Protein AF-A0A928BVU7-F1 (afdb_monomer)

Foldseek 3Di:
DVVVVVVVVVVVVVVVLVVVLVVLVCQQPPVAWDFFADFVPDPGTDTHGPSPVVNLVSVCCVPVVVVVVVVVVLVVVLVVCVVPPVVVSVVSVVVVVVLVVLLVVQLVVLLVVVVVVVVCCVVVVDGFDDGPNHRCPVSPSSSVVSSVVSSVVVVVVVVVVVVVVVVVVVVVVVVVPD

Sequence (178 aa):
MKADMYIKLSKYVLLALLVVTLVILGLFFFVGFDNEIVLPGQEKPLTDPQFLPALMWWMYLLVIVPIVLIVIYQVVGLVKKFVDSPKEATKSLFGFILAIILVVVAYVVASSADSNSLEAIQNGTVAPILINNVVCEDTGSMILTDTLLYVQYVLLIISVLATFVSLLGILKGVNKVK

Nearest PDB structures (foldseek):
  2oar-assembly1_A  TM=3.984E-01  e=4.700E+00  Mycobacterium tuberculosis H37Ra

pLDDT: mean 77.25, std 14.11, range [41.31, 95.75]

Mean predicted aligned error: 11.84 Å

Secondary structure (DSSP, 8-state):
-HHHHHHHHHHHHHHHHHHHHHHHHHHHHHS-EEEEE--TT-SS-EEEETTHHHHHHHHHHHHHHHHHHHHHHHHHHHHHHHHH-HHHHHHHHHHHHHHHHHHHHHHHHHHHHHHHHHHHHHTTSS---EETTEE---HHHHHHHHHHHHHHHHHHHHHHHHHHHHHHHHHHHHTT--

Radius of gyration: 23.07 Å; Cα contacts (8 Å, |Δi|>4): 90; chains: 1; bounding box: 50×48×71 Å

Structure (mmCIF, N/CA/C/O backbone):
data_AF-A0A928BVU7-F1
#
_entry.id   AF-A0A928BVU7-F1
#
loop_
_atom_site.group_PDB
_atom_site.id
_atom_site.type_symbol
_atom_site.label_atom_id
_atom_site.label_alt_id
_atom_site.label_comp_id
_atom_site.label_asym_id
_atom_site.label_entity_id
_atom_site.label_seq_id
_atom_site.pdbx_PDB_ins_code
_atom_site.Cartn_x
_atom_site.Cartn_y
_atom_site.Cartn_z
_atom_site.occupancy
_atom_site.B_iso_or_equiv
_atom_site.auth_seq_id
_atom_site.auth_comp_id
_atom_site.auth_asym_id
_atom_site.auth_atom_id
_atom_site.pdbx_PDB_model_num
ATOM 1 N N . MET A 1 1 ? -19.494 -23.982 10.093 1.00 54.56 1 MET A N 1
ATOM 2 C CA . MET A 1 1 ? -19.924 -24.111 8.684 1.00 54.56 1 MET A CA 1
ATOM 3 C C . MET A 1 1 ? -19.648 -22.871 7.829 1.00 54.56 1 MET A C 1
ATOM 5 O O . MET A 1 1 ? -19.046 -23.037 6.780 1.00 54.56 1 MET A O 1
ATOM 9 N N . LYS A 1 2 ? -20.015 -21.633 8.220 1.00 58.88 2 LYS A N 1
ATOM 10 C CA . LYS A 1 2 ? -19.666 -20.433 7.416 1.00 58.88 2 LYS A CA 1
ATOM 11 C C . LYS A 1 2 ? -18.168 -20.083 7.451 1.00 58.88 2 LYS A C 1
ATOM 13 O O . LYS A 1 2 ? -17.585 -19.839 6.403 1.00 58.88 2 LYS A O 1
ATOM 18 N N . ALA A 1 3 ? -17.533 -20.113 8.626 1.00 64.25 3 ALA A N 1
ATOM 19 C CA . ALA A 1 3 ? -16.117 -19.750 8.792 1.00 64.25 3 ALA A CA 1
ATOM 20 C C . ALA A 1 3 ? -15.161 -20.625 7.953 1.00 64.25 3 ALA A C 1
ATOM 22 O O . ALA A 1 3 ? -14.240 -20.118 7.318 1.00 64.25 3 ALA A O 1
ATOM 23 N N . ASP A 1 4 ? -15.446 -21.924 7.873 1.00 71.38 4 ASP A N 1
ATOM 24 C CA . ASP A 1 4 ? -14.630 -22.917 7.163 1.00 71.38 4 ASP A CA 1
ATOM 25 C C . ASP A 1 4 ? -14.598 -22.652 5.648 1.00 71.38 4 ASP A C 1
ATOM 27 O O . ASP A 1 4 ? -13.596 -22.91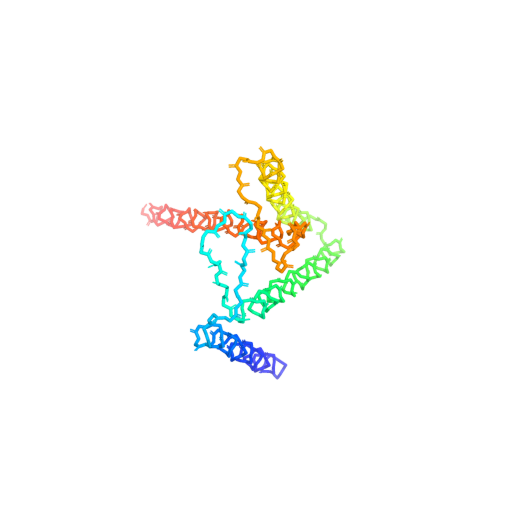0 4.979 1.00 71.38 4 ASP A O 1
ATOM 31 N N . MET A 1 5 ? -15.689 -22.098 5.108 1.00 73.56 5 MET A N 1
ATOM 32 C CA . MET A 1 5 ? -15.807 -21.721 3.701 1.00 73.56 5 MET A CA 1
ATOM 33 C C . MET A 1 5 ? -15.001 -20.456 3.383 1.00 73.56 5 MET A C 1
ATOM 35 O O . MET A 1 5 ? -14.287 -20.434 2.383 1.00 73.56 5 MET A O 1
ATOM 39 N N . TYR A 1 6 ? -15.040 -19.435 4.248 1.00 80.94 6 TYR A N 1
ATOM 40 C CA . TYR A 1 6 ? -14.251 -18.209 4.063 1.00 80.94 6 TYR A CA 1
ATOM 41 C C . TYR A 1 6 ? -12.745 -18.469 4.146 1.00 80.94 6 TYR A C 1
ATOM 43 O O . TYR A 1 6 ? -11.986 -17.943 3.336 1.00 80.94 6 TYR A O 1
ATOM 51 N N . ILE A 1 7 ? -12.312 -19.325 5.077 1.00 83.38 7 ILE A N 1
ATOM 52 C CA . ILE A 1 7 ? -10.897 -19.700 5.217 1.00 83.38 7 ILE A CA 1
ATOM 53 C C . ILE A 1 7 ? -10.407 -20.437 3.966 1.00 83.38 7 ILE A C 1
ATOM 55 O O . ILE A 1 7 ? -9.308 -20.170 3.484 1.00 83.38 7 ILE A O 1
ATOM 59 N N . LYS A 1 8 ? -11.215 -21.346 3.409 1.00 87.44 8 LYS A N 1
ATOM 60 C CA . LYS A 1 8 ? -10.879 -22.038 2.155 1.00 87.44 8 LYS A CA 1
ATOM 61 C C . LYS A 1 8 ? -10.835 -21.066 0.978 1.00 87.44 8 LYS A C 1
ATOM 63 O O . LYS A 1 8 ? -9.857 -21.068 0.241 1.00 87.44 8 LYS A O 1
ATOM 68 N N . LEU A 1 9 ? -11.840 -20.200 0.841 1.00 87.69 9 LEU A N 1
ATOM 69 C CA . LEU A 1 9 ? -11.901 -19.204 -0.230 1.00 87.69 9 LEU A CA 1
ATOM 70 C C . LEU A 1 9 ? -10.688 -18.263 -0.201 1.00 87.69 9 LEU A C 1
ATOM 72 O O . LEU A 1 9 ? -10.035 -18.082 -1.222 1.00 87.69 9 LEU A O 1
ATOM 76 N N . SER A 1 10 ? -10.336 -17.731 0.971 1.00 87.88 10 SER A N 1
ATOM 77 C CA . SER A 1 10 ? -9.166 -16.862 1.138 1.00 87.88 10 SER A CA 1
ATOM 78 C C . SER A 1 10 ? -7.858 -17.569 0.763 1.00 87.88 10 SER A C 1
ATOM 80 O O . SER A 1 10 ? -7.032 -16.972 0.077 1.00 87.88 10 SER A O 1
ATOM 82 N N . LYS A 1 11 ? -7.691 -18.853 1.118 1.00 88.75 11 LYS A N 1
ATOM 83 C CA . LYS A 1 11 ? -6.517 -19.651 0.717 1.00 88.75 11 LYS A CA 1
ATOM 84 C C . LYS A 1 11 ? -6.398 -19.795 -0.800 1.00 88.75 11 LYS A C 1
ATOM 86 O O . LYS A 1 11 ? -5.306 -19.625 -1.331 1.00 88.75 11 LYS A O 1
ATOM 91 N N . TYR A 1 12 ? -7.500 -20.088 -1.491 1.00 90.38 12 TYR A N 1
ATOM 92 C CA . TYR A 1 12 ? -7.486 -20.221 -2.951 1.00 90.38 12 TYR A CA 1
ATOM 93 C C . TYR A 1 12 ? -7.227 -18.886 -3.649 1.00 90.38 12 TYR A C 1
ATOM 95 O O . TYR A 1 12 ? -6.439 -18.844 -4.587 1.00 90.38 12 TYR A O 1
ATOM 103 N N . VAL A 1 13 ? -7.835 -17.798 -3.166 1.00 89.81 13 VAL A N 1
ATOM 104 C CA . VAL A 1 13 ? -7.605 -16.449 -3.705 1.00 89.81 13 VAL A CA 1
ATOM 105 C C . VAL A 1 13 ? -6.144 -16.040 -3.518 1.00 89.81 13 VAL A C 1
ATOM 107 O O . VAL A 1 13 ? -5.506 -15.622 -4.478 1.00 89.81 13 VAL A O 1
ATOM 110 N N . LEU A 1 14 ? -5.580 -16.229 -2.321 1.00 90.69 14 LEU A N 1
ATOM 111 C CA . LEU A 1 14 ? -4.172 -15.929 -2.052 1.00 90.69 14 LEU A CA 1
ATOM 112 C C . LEU A 1 14 ? -3.235 -16.747 -2.950 1.00 90.69 14 LEU A C 1
ATOM 114 O O . LEU A 1 14 ? -2.294 -16.198 -3.517 1.00 90.69 14 LEU A O 1
ATOM 118 N N . LEU A 1 15 ? -3.506 -18.047 -3.103 1.00 91.94 15 LEU A N 1
ATOM 119 C CA . LEU A 1 15 ? -2.712 -18.920 -3.964 1.00 91.94 15 LEU A CA 1
ATOM 120 C C . LEU A 1 15 ? -2.782 -18.474 -5.429 1.00 91.94 15 LEU A C 1
ATOM 122 O O . LEU A 1 15 ? -1.752 -18.417 -6.093 1.00 91.94 15 LEU A O 1
ATOM 126 N N . ALA A 1 16 ? -3.970 -18.118 -5.922 1.00 91.94 16 ALA A N 1
ATOM 127 C CA . ALA A 1 16 ? -4.143 -17.612 -7.279 1.00 91.94 16 ALA A CA 1
ATOM 128 C C . ALA A 1 16 ? -3.368 -16.303 -7.501 1.00 91.94 16 ALA A C 1
ATOM 130 O O . ALA A 1 16 ? -2.627 -16.199 -8.476 1.00 91.94 16 ALA A O 1
ATOM 131 N N . LEU A 1 17 ? -3.464 -15.339 -6.575 1.00 92.00 17 LEU A N 1
ATOM 132 C CA . LEU A 1 17 ? -2.702 -14.085 -6.646 1.00 92.00 17 LEU A CA 1
ATOM 133 C C . LEU A 1 17 ? -1.189 -14.337 -6.661 1.00 92.00 17 LEU A C 1
ATOM 135 O O . LEU A 1 17 ? -0.464 -13.700 -7.427 1.00 92.00 17 LEU A O 1
ATOM 139 N N . LEU A 1 18 ? -0.710 -15.272 -5.839 1.00 93.19 18 LEU A N 1
ATOM 140 C CA . LEU A 1 18 ? 0.705 -15.627 -5.772 1.00 93.19 18 LEU A CA 1
ATOM 141 C C . LEU A 1 18 ? 1.195 -16.262 -7.078 1.00 93.19 18 LEU A C 1
ATOM 143 O O . LEU A 1 18 ? 2.243 -15.871 -7.586 1.00 93.19 18 LEU A O 1
ATOM 147 N N . VAL A 1 19 ? 0.428 -17.190 -7.654 1.00 95.75 19 VAL A N 1
ATOM 148 C CA . VAL A 1 19 ? 0.771 -17.823 -8.936 1.00 95.75 19 VAL A CA 1
ATOM 149 C C . VAL A 1 19 ? 0.825 -16.788 -10.059 1.00 95.75 19 VAL A C 1
ATOM 151 O O . VAL A 1 19 ? 1.805 -16.758 -10.797 1.00 95.75 19 VAL A O 1
ATOM 154 N N . VAL A 1 20 ? -0.169 -15.899 -10.163 1.00 93.44 20 VAL A N 1
ATOM 155 C CA . VAL A 1 20 ? -0.171 -14.836 -11.187 1.00 93.44 20 VAL A CA 1
ATOM 156 C C . VAL A 1 20 ? 1.025 -13.899 -11.010 1.00 93.44 20 VAL A C 1
ATOM 158 O O . VAL A 1 20 ? 1.708 -13.583 -11.982 1.00 93.44 20 VAL A O 1
ATOM 161 N N . THR A 1 21 ? 1.341 -13.522 -9.768 1.00 92.62 21 THR A N 1
ATOM 162 C CA . THR A 1 21 ? 2.506 -12.675 -9.469 1.00 92.62 21 THR A CA 1
ATOM 163 C C . THR A 1 21 ? 3.812 -13.348 -9.887 1.00 92.62 21 THR A C 1
ATOM 165 O O . THR A 1 21 ? 4.651 -12.699 -10.502 1.00 92.62 21 THR A O 1
ATOM 168 N N . LEU A 1 22 ? 3.978 -14.649 -9.618 1.00 93.56 22 LEU A N 1
ATOM 169 C CA . LEU A 1 22 ? 5.161 -15.405 -10.041 1.00 93.56 22 LEU A CA 1
ATOM 170 C C . LEU A 1 22 ? 5.285 -15.509 -11.562 1.00 93.56 22 LEU A C 1
ATOM 172 O O . LEU A 1 22 ? 6.395 -15.421 -12.076 1.00 93.56 22 LEU A O 1
ATOM 176 N N . VAL A 1 23 ? 4.173 -15.667 -12.285 1.00 93.00 23 VAL A N 1
ATOM 177 C CA . VAL A 1 23 ? 4.183 -15.690 -13.757 1.00 93.00 23 VAL A CA 1
ATOM 178 C C . VAL A 1 23 ? 4.656 -14.348 -14.312 1.00 93.00 23 VAL A C 1
ATOM 180 O O . VAL A 1 23 ? 5.542 -14.321 -15.163 1.00 93.00 23 VAL 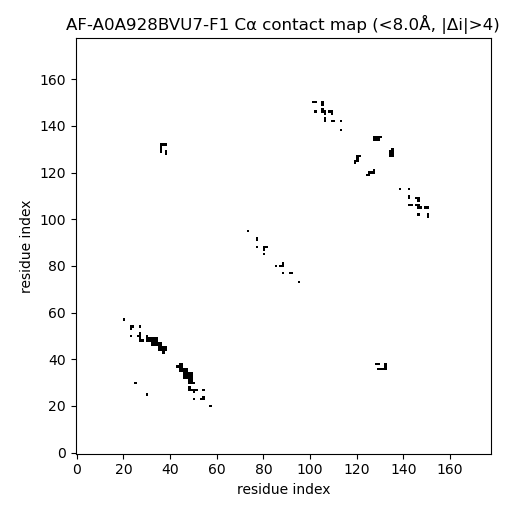A O 1
ATOM 183 N N . ILE A 1 24 ? 4.120 -13.235 -13.804 1.00 91.12 24 ILE A N 1
ATOM 184 C CA . ILE A 1 24 ? 4.496 -11.886 -14.254 1.00 91.12 24 ILE A CA 1
ATOM 185 C C . ILE A 1 24 ? 5.958 -11.582 -13.899 1.00 91.12 24 ILE A C 1
ATOM 187 O O . ILE A 1 24 ? 6.689 -11.058 -14.735 1.00 91.12 24 ILE A O 1
ATOM 191 N N . LEU A 1 25 ? 6.418 -11.979 -12.706 1.00 91.50 25 LEU A N 1
ATOM 192 C CA . LEU A 1 25 ? 7.833 -11.883 -12.331 1.00 91.50 25 LEU A CA 1
ATOM 193 C C . LEU A 1 25 ? 8.726 -12.732 -13.237 1.00 91.50 25 LEU A C 1
ATOM 195 O O . LEU A 1 25 ? 9.798 -12.284 -13.632 1.00 91.50 25 LEU A O 1
ATOM 199 N N . GLY A 1 26 ? 8.295 -13.948 -13.569 1.00 89.19 26 GLY A N 1
ATOM 200 C CA . GLY A 1 26 ? 9.026 -14.826 -14.472 1.00 89.19 26 GLY A CA 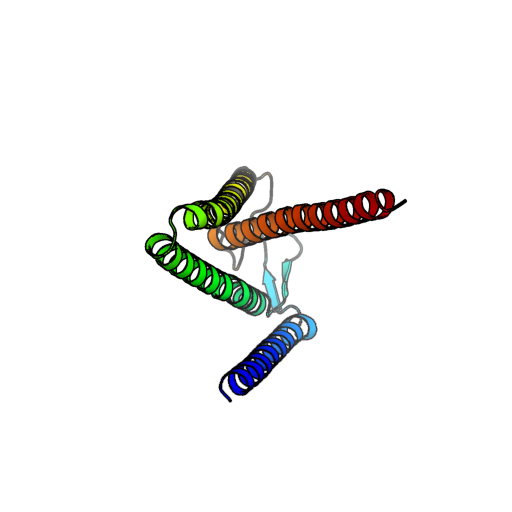1
ATOM 201 C C . GLY A 1 26 ? 9.188 -14.197 -15.854 1.00 89.19 26 GLY A C 1
ATOM 202 O O . GLY A 1 26 ? 10.294 -14.141 -16.379 1.00 89.19 26 GLY A O 1
ATOM 203 N N . LEU A 1 27 ? 8.114 -13.641 -16.411 1.00 88.81 27 LEU A N 1
ATOM 204 C CA . LEU A 1 27 ? 8.172 -12.920 -17.683 1.00 88.81 27 LEU A CA 1
ATOM 205 C C . LEU A 1 27 ? 9.102 -11.698 -17.605 1.00 88.81 27 LEU A C 1
ATOM 207 O O . LEU A 1 27 ? 9.909 -11.480 -18.504 1.00 88.81 27 LEU A O 1
ATOM 211 N N . PHE A 1 28 ? 9.046 -10.947 -16.504 1.00 86.44 28 PHE A N 1
ATOM 212 C CA . PHE A 1 28 ? 9.904 -9.786 -16.272 1.00 86.44 28 PHE A CA 1
ATOM 213 C C . PHE A 1 28 ? 11.397 -10.132 -16.183 1.00 86.44 28 PHE A C 1
ATOM 215 O O . PHE A 1 28 ? 12.209 -9.476 -16.829 1.00 86.44 28 PHE A O 1
ATOM 222 N N . PHE A 1 29 ? 11.770 -11.158 -15.414 1.00 86.00 29 PHE A N 1
ATOM 223 C CA . PHE A 1 29 ? 13.177 -11.498 -15.186 1.00 86.00 29 PHE A CA 1
ATOM 224 C C . PHE A 1 29 ? 13.794 -12.391 -16.272 1.00 86.00 29 PHE A C 1
ATOM 226 O O . PHE A 1 29 ? 15.005 -12.320 -16.473 1.00 86.00 29 PHE A O 1
ATOM 233 N N . PHE A 1 30 ? 13.009 -13.234 -16.958 1.00 85.94 30 PHE A N 1
ATOM 234 C CA . PHE A 1 30 ? 13.549 -14.242 -17.884 1.00 85.94 30 PHE A CA 1
ATOM 235 C C . PHE A 1 30 ? 13.441 -13.890 -19.373 1.00 85.94 30 PHE A C 1
ATOM 237 O O . PHE A 1 30 ? 14.146 -14.514 -20.162 1.00 85.94 30 PHE A O 1
ATOM 244 N N . VAL A 1 31 ? 12.598 -12.934 -19.786 1.00 83.25 31 VAL A N 1
ATOM 245 C CA . VAL A 1 31 ? 12.423 -12.627 -21.224 1.00 83.25 31 VAL A CA 1
ATOM 246 C C . VAL A 1 31 ? 13.427 -11.587 -21.745 1.00 83.25 31 VAL A C 1
ATOM 248 O O . VAL A 1 31 ? 13.779 -11.612 -22.920 1.00 83.25 31 VAL A O 1
ATOM 251 N N . GLY A 1 32 ? 13.985 -10.749 -20.868 1.00 75.12 32 GLY A N 1
ATOM 252 C CA . GLY A 1 32 ? 15.042 -9.799 -21.223 1.00 75.12 32 GLY A CA 1
ATOM 253 C C . GLY A 1 32 ? 14.530 -8.425 -21.668 1.00 75.12 32 GLY A C 1
ATOM 254 O O . GLY A 1 32 ? 13.441 -7.986 -21.287 1.00 75.12 32 GLY A O 1
ATOM 255 N N . PHE A 1 33 ? 15.370 -7.715 -22.420 1.00 76.88 33 PHE A N 1
ATOM 256 C CA . PHE A 1 33 ? 15.171 -6.322 -22.816 1.00 76.88 33 PHE A CA 1
ATOM 257 C C . PHE A 1 33 ? 14.886 -6.259 -24.317 1.00 76.88 33 PHE A C 1
ATOM 259 O O . PHE A 1 33 ? 15.676 -6.778 -25.098 1.00 76.88 33 PHE A O 1
ATOM 266 N N . ASP A 1 34 ? 13.778 -5.631 -24.704 1.00 68.19 34 ASP A N 1
ATOM 267 C CA . ASP A 1 34 ? 13.359 -5.503 -26.115 1.00 68.19 34 ASP A CA 1
ATOM 268 C C . ASP A 1 34 ? 12.989 -4.048 -26.471 1.00 68.19 34 ASP A C 1
ATOM 270 O O . ASP A 1 34 ? 12.645 -3.721 -27.603 1.00 68.19 34 ASP A O 1
ATOM 274 N N . ASN A 1 35 ? 13.070 -3.147 -25.484 1.00 62.00 35 ASN A N 1
ATOM 275 C CA . ASN A 1 35 ? 12.631 -1.764 -25.597 1.00 62.00 35 ASN A CA 1
ATOM 276 C C . ASN A 1 35 ? 13.865 -0.855 -25.660 1.00 62.00 35 ASN A C 1
ATOM 278 O O . ASN A 1 35 ? 14.327 -0.376 -24.624 1.00 62.00 35 ASN A O 1
ATOM 282 N N . GLU A 1 36 ? 14.432 -0.643 -26.848 1.00 61.34 36 GLU A N 1
ATOM 283 C CA . GLU A 1 36 ? 15.475 0.371 -27.026 1.00 61.34 36 GLU A CA 1
ATOM 284 C C . GLU A 1 36 ? 14.858 1.775 -26.991 1.00 61.34 36 GLU A C 1
ATOM 286 O O . GLU A 1 36 ? 14.085 2.171 -27.863 1.00 61.34 36 GLU A O 1
ATOM 291 N N . ILE A 1 37 ? 15.222 2.546 -25.972 1.00 57.16 37 ILE A N 1
ATOM 292 C CA . ILE A 1 37 ? 14.884 3.957 -25.826 1.00 57.16 37 ILE A CA 1
ATOM 293 C C . ILE A 1 37 ? 16.107 4.769 -26.254 1.00 57.16 37 ILE A C 1
ATOM 295 O O . ILE A 1 37 ? 17.117 4.840 -25.546 1.00 57.16 37 ILE A O 1
ATOM 299 N N . VAL A 1 38 ? 16.021 5.396 -27.428 1.00 55.50 38 VAL A N 1
ATOM 300 C CA . VAL A 1 38 ? 17.050 6.317 -27.926 1.00 55.50 38 VAL A CA 1
ATOM 301 C C . VAL A 1 38 ? 16.741 7.724 -27.418 1.00 55.50 38 VAL A C 1
ATOM 303 O O . VAL A 1 38 ? 15.784 8.360 -27.854 1.00 55.50 38 VAL A O 1
ATOM 306 N N . LEU A 1 39 ? 17.556 8.213 -26.483 1.00 55.75 39 LEU A N 1
ATOM 307 C CA . LEU A 1 39 ? 17.490 9.587 -25.985 1.00 55.75 39 LEU A CA 1
ATOM 308 C C . LEU A 1 39 ? 18.362 10.512 -26.858 1.00 55.75 39 LEU A C 1
ATOM 310 O O . LEU A 1 39 ? 19.511 10.165 -27.147 1.00 55.75 39 LEU A O 1
ATOM 314 N N . PRO A 1 40 ? 17.891 11.712 -27.245 1.00 49.00 40 PRO A N 1
ATOM 315 C CA . PRO A 1 40 ? 18.722 12.695 -27.925 1.00 49.00 40 PRO A CA 1
ATOM 316 C C . PRO A 1 40 ? 19.857 13.142 -26.992 1.00 49.00 40 PRO A C 1
ATOM 318 O O . PRO A 1 40 ? 19.614 13.645 -25.898 1.00 49.00 40 PRO A O 1
ATOM 321 N N . GLY A 1 41 ? 21.106 12.941 -27.424 1.00 56.31 41 GLY A N 1
ATOM 322 C CA . GLY A 1 41 ? 22.306 13.271 -26.643 1.00 56.31 41 GLY A CA 1
ATOM 323 C C . GLY A 1 41 ? 22.862 12.133 -25.777 1.00 56.31 41 GLY A C 1
ATOM 324 O O . GLY A 1 41 ? 23.751 12.381 -24.964 1.00 56.31 41 GLY A O 1
ATOM 325 N N . GLN A 1 42 ? 22.377 10.897 -25.930 1.00 54.25 42 GLN A N 1
ATOM 326 C CA . GLN A 1 42 ? 22.983 9.706 -25.324 1.00 54.25 42 GLN A CA 1
ATOM 327 C C . GLN A 1 42 ? 23.529 8.780 -26.416 1.00 54.25 42 GLN A C 1
ATOM 329 O O . GLN A 1 42 ? 22.801 8.374 -27.316 1.00 54.25 42 GLN A O 1
ATOM 334 N N . GLU A 1 43 ? 24.814 8.428 -26.332 1.00 54.94 43 GLU A N 1
ATOM 335 C CA . GLU A 1 43 ? 25.464 7.506 -27.282 1.00 54.94 43 GLU A CA 1
ATOM 336 C C . GLU A 1 43 ? 24.997 6.050 -27.112 1.00 54.94 43 GLU A C 1
ATOM 338 O O . GLU A 1 43 ? 25.196 5.226 -28.003 1.00 54.94 43 GLU A O 1
ATOM 343 N N . LYS A 1 44 ? 24.367 5.725 -25.974 1.00 55.69 44 LYS A N 1
ATOM 344 C CA . LYS A 1 44 ? 23.875 4.384 -25.653 1.00 55.69 44 LYS A CA 1
ATOM 345 C C . LYS A 1 44 ? 22.357 4.407 -25.415 1.00 55.69 44 LYS A C 1
ATOM 347 O O . LYS A 1 44 ? 21.918 5.171 -24.554 1.00 55.69 44 LYS A O 1
ATOM 352 N N . PRO A 1 45 ? 21.566 3.574 -26.117 1.00 59.84 45 PRO A N 1
ATOM 353 C CA . PRO A 1 45 ? 20.137 3.450 -25.849 1.00 59.84 45 PRO A CA 1
ATOM 354 C C . PRO A 1 45 ? 19.907 2.877 -24.445 1.00 59.84 45 PRO A C 1
ATOM 356 O O . PRO A 1 45 ? 20.595 1.939 -24.025 1.00 59.84 45 PRO A O 1
ATOM 359 N N . LEU A 1 46 ? 18.944 3.442 -23.713 1.00 62.03 46 LEU A N 1
ATOM 360 C CA . LEU A 1 46 ? 18.445 2.828 -22.484 1.00 62.03 46 LEU A CA 1
AT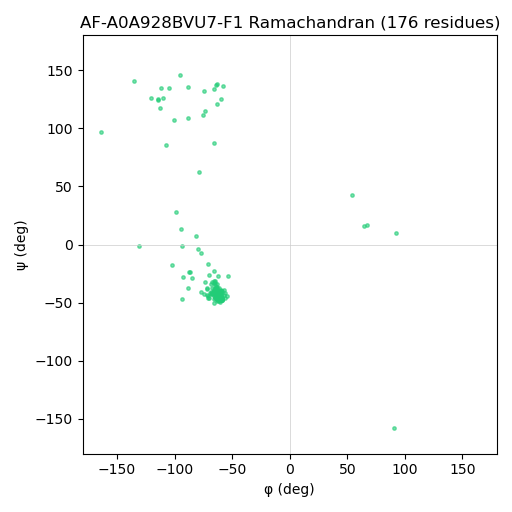OM 361 C C . LEU A 1 46 ? 17.567 1.647 -22.883 1.00 62.03 46 LEU A C 1
ATOM 363 O O . LEU A 1 46 ? 16.738 1.772 -23.777 1.00 62.03 46 LEU A O 1
ATOM 367 N N . THR A 1 47 ? 17.776 0.490 -22.266 1.00 65.81 47 THR A N 1
ATOM 368 C CA . THR A 1 47 ? 16.990 -0.709 -22.560 1.00 65.81 47 THR A CA 1
ATOM 369 C C . THR A 1 47 ? 16.145 -1.050 -21.348 1.00 65.81 47 THR A C 1
ATOM 371 O O . THR A 1 47 ? 16.691 -1.362 -20.289 1.00 65.81 47 THR A O 1
ATOM 374 N N . ASP A 1 48 ? 14.824 -1.011 -21.509 1.00 69.19 48 ASP A N 1
ATOM 375 C CA . ASP A 1 48 ? 13.894 -1.396 -20.447 1.00 69.19 48 ASP A CA 1
ATOM 376 C C . ASP A 1 48 ? 13.462 -2.862 -20.601 1.00 69.19 48 ASP A C 1
ATOM 378 O O . ASP A 1 48 ? 13.329 -3.356 -21.730 1.00 69.19 48 ASP A O 1
ATOM 382 N N . PRO A 1 49 ? 13.234 -3.591 -19.489 1.00 76.94 49 PRO A N 1
ATOM 383 C CA . PRO A 1 49 ? 12.708 -4.948 -19.553 1.00 76.94 49 PRO A CA 1
ATOM 384 C C . PRO A 1 49 ? 11.363 -4.972 -20.281 1.00 76.94 49 PRO A C 1
ATOM 386 O O . PRO A 1 49 ? 10.480 -4.158 -19.997 1.00 76.94 49 PRO A O 1
ATOM 389 N N . GLN A 1 50 ? 11.168 -5.942 -21.175 1.00 80.31 50 GLN A N 1
ATOM 390 C CA . GLN A 1 50 ? 9.983 -6.004 -22.041 1.00 80.31 50 GLN A CA 1
ATOM 391 C C . GLN A 1 50 ? 8.663 -6.021 -21.248 1.00 80.31 50 GLN A C 1
ATOM 393 O O . GLN A 1 50 ? 7.693 -5.357 -21.611 1.00 80.31 50 GLN A O 1
ATOM 398 N N . PHE A 1 51 ? 8.632 -6.739 -20.121 1.00 81.69 51 PHE A N 1
ATOM 399 C CA . PHE A 1 51 ? 7.447 -6.872 -19.265 1.00 81.69 51 PHE A CA 1
ATOM 400 C C . PHE A 1 51 ? 7.396 -5.868 -18.102 1.00 81.69 51 PHE A C 1
ATOM 402 O O . PHE A 1 51 ? 6.562 -6.025 -17.207 1.00 81.69 51 PHE A O 1
ATOM 409 N N . LEU A 1 52 ? 8.235 -4.822 -18.099 1.00 82.00 52 LEU A N 1
ATOM 410 C CA . LEU A 1 52 ? 8.182 -3.756 -17.089 1.00 82.00 52 LEU A CA 1
ATOM 411 C C . LEU A 1 52 ? 6.784 -3.108 -16.987 1.00 82.00 52 LEU A C 1
ATOM 413 O O . LEU A 1 52 ? 6.283 -2.993 -15.865 1.00 82.00 52 LEU A O 1
ATOM 417 N N . PRO A 1 53 ? 6.084 -2.774 -18.095 1.00 80.81 53 PRO A N 1
ATOM 418 C CA . PRO A 1 53 ? 4.741 -2.201 -18.003 1.00 80.81 53 PRO A CA 1
ATOM 419 C C . PRO A 1 53 ? 3.742 -3.161 -17.350 1.00 80.81 53 PRO A C 1
ATOM 421 O O . PRO A 1 53 ? 2.974 -2.761 -16.479 1.00 80.81 53 PRO A O 1
ATOM 424 N N . ALA A 1 54 ? 3.772 -4.445 -17.723 1.00 84.56 54 ALA A N 1
ATOM 425 C CA . ALA A 1 54 ? 2.874 -5.455 -17.165 1.00 84.56 54 ALA A CA 1
ATOM 426 C C . ALA A 1 54 ? 3.082 -5.637 -15.652 1.00 84.56 54 ALA A C 1
ATOM 428 O O . ALA A 1 54 ? 2.108 -5.741 -14.903 1.00 84.56 54 ALA A O 1
ATOM 429 N N . LEU A 1 55 ? 4.341 -5.625 -15.199 1.00 87.06 55 LEU A N 1
ATOM 430 C CA . LEU A 1 55 ? 4.679 -5.678 -13.780 1.00 87.06 55 LEU A CA 1
ATOM 431 C C . LEU A 1 55 ? 4.166 -4.442 -13.029 1.00 87.06 55 LEU A C 1
ATOM 433 O O . LEU A 1 55 ? 3.530 -4.591 -11.985 1.00 87.06 55 LEU A O 1
ATOM 437 N N . MET A 1 56 ? 4.374 -3.243 -13.577 1.00 83.50 56 MET A N 1
ATOM 438 C CA . MET A 1 56 ? 3.906 -1.994 -12.966 1.00 83.50 56 MET A CA 1
ATOM 439 C C . MET A 1 56 ? 2.382 -1.959 -12.815 1.00 83.50 56 MET A C 1
ATOM 441 O O . MET A 1 56 ? 1.873 -1.689 -11.726 1.00 83.50 56 MET A O 1
ATOM 445 N N . TRP A 1 57 ? 1.635 -2.323 -13.861 1.00 85.31 57 TRP A N 1
ATOM 446 C CA . TRP A 1 57 ? 0.171 -2.404 -13.795 1.00 85.31 57 TRP A CA 1
ATOM 447 C C . TRP A 1 57 ? -0.318 -3.429 -12.767 1.00 85.31 57 TRP A C 1
ATOM 449 O O . TRP A 1 57 ? -1.281 -3.168 -12.039 1.00 85.31 57 TRP A O 1
ATOM 459 N N . TRP A 1 58 ? 0.351 -4.582 -12.666 1.00 90.62 58 T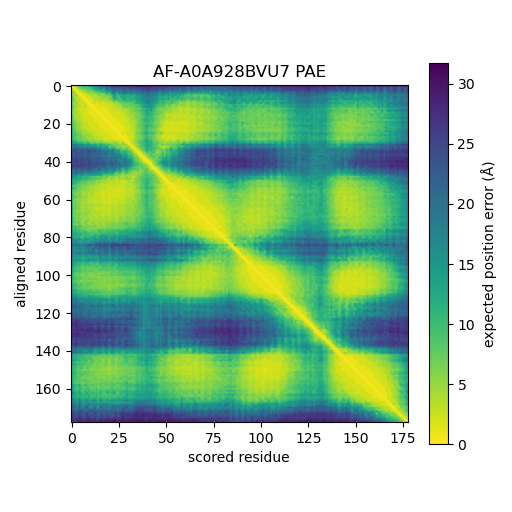RP A N 1
ATOM 460 C CA . TRP A 1 58 ? 0.017 -5.598 -11.668 1.00 90.62 58 TRP A CA 1
ATOM 461 C C . TRP A 1 58 ? 0.253 -5.099 -10.239 1.00 90.62 58 TRP A C 1
ATOM 463 O O . TRP A 1 58 ? -0.604 -5.279 -9.372 1.00 90.62 58 TRP A O 1
ATOM 473 N N . MET A 1 59 ? 1.370 -4.409 -9.998 1.00 86.88 59 MET A N 1
ATOM 474 C CA . MET A 1 59 ? 1.660 -3.790 -8.703 1.00 86.88 59 MET A CA 1
ATOM 475 C C . MET A 1 59 ? 0.620 -2.729 -8.330 1.00 86.88 59 MET A C 1
ATOM 477 O O . MET A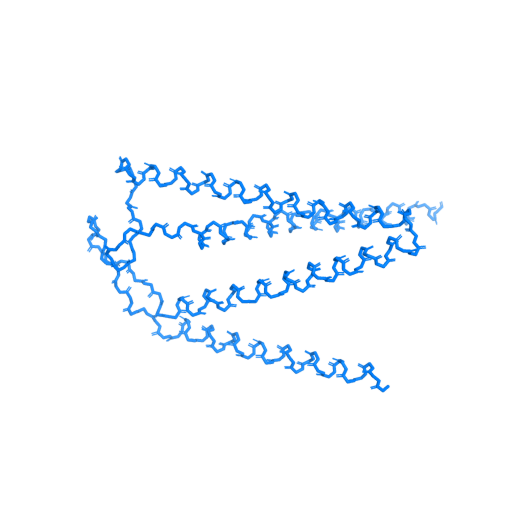 1 59 ? 0.122 -2.739 -7.203 1.00 86.88 59 MET A O 1
ATOM 481 N N . TYR A 1 60 ? 0.225 -1.866 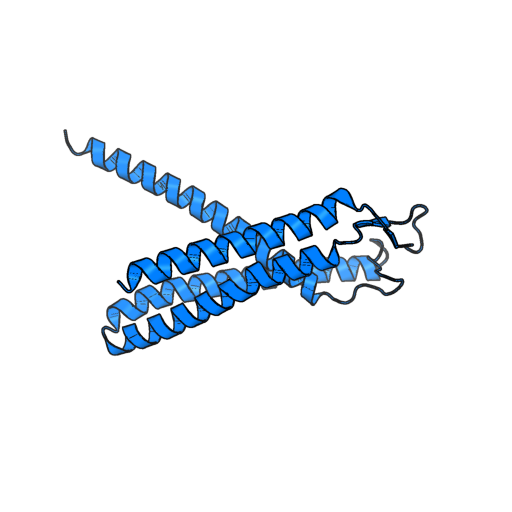-9.270 1.00 84.75 60 TYR A N 1
ATOM 482 C CA . TYR A 1 60 ? -0.824 -0.874 -9.025 1.00 84.75 60 TYR A CA 1
ATOM 483 C C . TYR A 1 60 ? -2.159 -1.519 -8.663 1.00 84.75 60 TYR A C 1
ATOM 485 O O . TYR A 1 60 ? -2.803 -1.093 -7.704 1.00 84.75 60 TYR A O 1
ATOM 493 N N . LEU A 1 61 ? -2.554 -2.591 -9.353 1.00 89.88 61 LEU A N 1
ATOM 494 C CA . LEU A 1 61 ? -3.770 -3.334 -9.020 1.00 89.88 61 LEU A CA 1
ATOM 495 C C . LEU A 1 61 ? -3.707 -3.905 -7.598 1.00 89.88 61 LEU A C 1
ATOM 497 O O . LEU A 1 61 ? -4.659 -3.752 -6.827 1.00 89.88 61 LEU A O 1
ATOM 501 N N . LEU A 1 62 ? -2.579 -4.524 -7.234 1.00 90.00 62 LEU A N 1
ATOM 502 C CA . LEU A 1 62 ? -2.376 -5.129 -5.917 1.00 90.00 62 LEU A CA 1
ATOM 503 C C . LEU A 1 62 ? -2.360 -4.113 -4.770 1.00 90.00 62 LEU A C 1
ATOM 505 O O . LEU A 1 62 ? -2.642 -4.498 -3.640 1.00 90.00 62 LEU A O 1
ATOM 509 N N . VAL A 1 63 ? -2.063 -2.840 -5.032 1.00 87.06 63 VAL A N 1
ATOM 510 C CA . VAL A 1 63 ? -2.066 -1.779 -4.013 1.00 87.06 63 VAL A CA 1
ATOM 511 C C . VAL A 1 63 ? -3.405 -1.039 -3.962 1.00 87.06 63 VAL A C 1
ATOM 513 O O . VAL A 1 63 ? -3.974 -0.857 -2.884 1.00 87.06 63 VAL A O 1
ATOM 516 N N . ILE A 1 64 ? -3.954 -0.646 -5.112 1.00 87.81 64 ILE A N 1
ATOM 517 C CA . ILE A 1 64 ? -5.163 0.185 -5.188 1.00 87.81 64 ILE A CA 1
ATOM 518 C C . ILE A 1 64 ? -6.396 -0.585 -4.704 1.00 87.81 64 ILE A C 1
ATOM 520 O O . ILE A 1 64 ? -7.197 -0.044 -3.938 1.00 87.81 64 ILE A O 1
ATOM 524 N N . VAL A 1 65 ? -6.549 -1.856 -5.096 1.00 91.56 65 VAL A N 1
ATOM 525 C CA . VAL A 1 65 ? -7.729 -2.655 -4.725 1.00 91.56 65 VAL A CA 1
ATOM 526 C C . VAL A 1 65 ? -7.853 -2.811 -3.199 1.00 91.56 65 VAL A C 1
ATOM 528 O O . VAL A 1 65 ? -8.925 -2.513 -2.662 1.00 91.56 65 VAL A O 1
ATOM 531 N N . PRO A 1 66 ? -6.797 -3.198 -2.452 1.00 89.56 66 PRO A N 1
ATOM 532 C CA . PRO A 1 66 ? -6.852 -3.223 -0.992 1.00 89.56 66 PRO A CA 1
ATOM 533 C C . PRO A 1 66 ? -7.114 -1.862 -0.356 1.00 89.56 66 PRO A C 1
ATOM 535 O O . PRO A 1 66 ? -7.894 -1.798 0.591 1.00 89.56 66 PRO A O 1
ATOM 538 N N . ILE A 1 67 ? -6.516 -0.777 -0.863 1.00 88.12 67 ILE A N 1
ATOM 539 C CA . ILE A 1 67 ? -6.755 0.572 -0.327 1.00 88.12 67 ILE A CA 1
ATOM 540 C C . ILE A 1 67 ? -8.243 0.918 -0.418 1.00 88.12 67 ILE A C 1
ATOM 542 O O . ILE A 1 67 ? -8.833 1.337 0.578 1.00 88.12 67 ILE A O 1
ATOM 546 N N . VAL A 1 68 ? -8.879 0.674 -1.566 1.00 91.50 68 VAL A N 1
ATOM 547 C CA . VAL A 1 68 ? -10.320 0.910 -1.751 1.00 91.50 68 VAL A CA 1
ATOM 548 C C . VAL A 1 68 ? -11.144 0.078 -0.765 1.00 91.50 68 VAL A C 1
ATOM 550 O O . VAL A 1 68 ? -12.035 0.611 -0.102 1.00 91.50 68 VAL A O 1
ATOM 553 N N . LEU A 1 69 ? -10.825 -1.210 -0.603 1.00 92.50 69 LEU A N 1
ATOM 554 C CA . LEU A 1 69 ? -11.509 -2.083 0.358 1.00 92.50 69 LEU A CA 1
ATOM 555 C C . LEU A 1 69 ? -11.344 -1.601 1.806 1.00 92.50 69 LEU A C 1
ATOM 557 O O . LEU A 1 69 ? -12.313 -1.619 2.567 1.00 92.50 69 LEU A O 1
ATOM 561 N N . ILE A 1 70 ? -10.148 -1.143 2.185 1.00 89.50 70 ILE A N 1
ATOM 562 C CA . ILE A 1 70 ? -9.869 -0.583 3.512 1.00 89.50 70 ILE A CA 1
ATOM 563 C C . ILE A 1 70 ? -10.684 0.690 3.723 1.00 89.50 70 ILE A C 1
ATOM 565 O O . ILE A 1 70 ? -11.323 0.825 4.762 1.00 89.50 70 ILE A O 1
ATOM 569 N N . VAL A 1 71 ? -10.715 1.603 2.751 1.00 89.38 71 VAL A N 1
ATOM 570 C CA . VAL A 1 71 ? -11.506 2.838 2.847 1.00 89.38 71 VAL A CA 1
ATOM 571 C C . VAL A 1 71 ? -12.989 2.511 3.026 1.00 89.38 71 VAL A C 1
ATOM 573 O O . VAL A 1 71 ? -13.614 3.039 3.945 1.00 89.38 71 VAL A O 1
ATOM 576 N N . ILE A 1 72 ? -13.544 1.584 2.238 1.00 90.88 72 ILE A N 1
ATOM 577 C CA . ILE A 1 72 ? -14.939 1.133 2.382 1.00 90.88 72 ILE A CA 1
ATOM 578 C C . ILE A 1 72 ? -15.176 0.548 3.778 1.00 90.88 72 ILE A C 1
ATOM 580 O O . ILE A 1 72 ? -16.142 0.913 4.451 1.00 90.88 72 ILE A O 1
ATOM 584 N N . TYR A 1 73 ? -14.287 -0.335 4.238 1.00 88.56 73 TYR A N 1
ATOM 585 C CA . TYR A 1 73 ? -14.390 -0.951 5.558 1.00 88.56 73 TYR A CA 1
ATOM 586 C C . TYR A 1 73 ? -14.372 0.095 6.677 1.00 88.56 73 TYR A C 1
ATOM 588 O O . TYR A 1 73 ? -15.189 0.028 7.597 1.00 88.56 73 TYR A O 1
ATOM 596 N N . GLN A 1 74 ? -13.487 1.088 6.578 1.00 85.94 74 GLN A N 1
ATOM 597 C CA . GLN A 1 74 ? -13.385 2.156 7.563 1.00 85.94 74 GLN A CA 1
ATOM 598 C C . GLN A 1 74 ? -14.618 3.054 7.552 1.00 85.94 74 GLN A C 1
ATOM 600 O O . GLN A 1 74 ? -15.151 3.338 8.619 1.00 85.94 74 GLN A O 1
ATOM 605 N N . VAL A 1 75 ? -15.143 3.434 6.385 1.00 86.75 75 VAL A N 1
ATOM 606 C CA . VAL A 1 75 ? -16.377 4.232 6.290 1.00 86.75 75 VAL A CA 1
ATOM 607 C C . VAL A 1 75 ? -17.565 3.479 6.895 1.00 86.75 75 VAL A C 1
ATOM 609 O O . VAL A 1 75 ? -18.275 4.029 7.736 1.00 86.75 75 VAL A O 1
ATOM 612 N N . VAL A 1 76 ? -17.750 2.201 6.554 1.00 87.69 76 VAL A N 1
ATOM 613 C CA . VAL A 1 76 ? -18.817 1.365 7.137 1.00 87.69 76 VAL A CA 1
ATOM 614 C C . VAL A 1 76 ? -18.631 1.205 8.650 1.00 87.69 76 VAL A C 1
ATOM 616 O O . VAL A 1 76 ? -19.601 1.269 9.409 1.00 87.69 76 VAL A O 1
ATOM 619 N N . GLY A 1 77 ? -17.390 1.017 9.104 1.00 83.06 77 GLY A N 1
ATOM 620 C CA . GLY A 1 77 ? -17.043 0.924 10.520 1.00 83.06 77 GLY A CA 1
ATOM 621 C C . GLY A 1 77 ? -17.314 2.218 11.287 1.00 83.06 77 GLY A C 1
ATOM 622 O O . GLY A 1 77 ? -17.787 2.165 12.422 1.00 83.06 77 GLY A O 1
ATOM 623 N N . LEU A 1 78 ? -17.075 3.375 10.666 1.00 82.31 78 LEU A N 1
ATOM 624 C CA . LEU A 1 78 ? -17.396 4.682 11.232 1.00 82.31 78 LEU A CA 1
ATOM 625 C C . LEU A 1 78 ? -18.909 4.858 11.362 1.00 82.31 78 LEU A C 1
ATOM 627 O O . LEU A 1 78 ? -19.368 5.157 12.461 1.00 82.31 78 LEU A O 1
ATOM 631 N N . VAL A 1 79 ? -19.687 4.600 10.302 1.00 81.00 79 VAL A N 1
ATOM 632 C CA . VAL A 1 79 ? -21.160 4.729 10.327 1.00 81.00 79 VAL A CA 1
ATOM 633 C C . VAL A 1 79 ? -21.775 3.883 11.444 1.00 81.00 79 VAL A C 1
ATOM 635 O O . VAL A 1 79 ? -22.584 4.391 12.214 1.00 81.00 79 VAL A O 1
ATOM 638 N N . LYS A 1 80 ? -21.347 2.624 11.597 1.00 78.88 80 LYS A N 1
ATOM 639 C CA . LYS A 1 80 ? -21.821 1.759 12.692 1.00 78.88 80 LYS A CA 1
ATOM 640 C C . LYS A 1 80 ? -21.488 2.333 14.071 1.00 78.88 80 LYS A C 1
ATOM 642 O O . LYS A 1 80 ? -22.364 2.457 14.918 1.00 78.88 80 LYS A O 1
ATOM 647 N N . LYS A 1 81 ? -20.243 2.769 14.286 1.00 71.56 81 LYS A N 1
ATOM 648 C CA . LYS A 1 81 ? -19.817 3.343 15.574 1.00 71.56 81 LYS A CA 1
ATOM 649 C C . LYS A 1 81 ? -20.507 4.670 15.902 1.00 71.56 81 LYS A C 1
ATOM 651 O O . LYS A 1 81 ? -20.724 4.948 17.078 1.00 71.56 81 LYS A O 1
ATOM 656 N N . PHE A 1 82 ? -20.857 5.477 14.899 1.00 68.00 82 PHE A N 1
ATOM 657 C CA . PHE A 1 82 ? -21.637 6.705 15.093 1.00 68.00 82 PHE A CA 1
ATOM 658 C C . PHE A 1 82 ? -23.052 6.422 15.606 1.00 68.00 82 PHE A C 1
ATOM 660 O O . PHE A 1 82 ? -23.559 7.200 16.411 1.00 68.00 82 PHE A O 1
ATOM 667 N N . VAL A 1 83 ? -23.662 5.315 15.172 1.00 71.50 83 VAL A N 1
ATOM 668 C CA . VAL A 1 83 ? -24.992 4.887 15.628 1.00 71.50 83 VAL A CA 1
ATOM 669 C C . VAL A 1 83 ? -24.929 4.260 17.024 1.00 71.50 83 VAL A C 1
ATOM 671 O O . VAL A 1 83 ? -25.774 4.563 17.860 1.00 71.50 83 VAL A O 1
ATOM 674 N N . ASP A 1 84 ? -23.912 3.440 17.299 1.00 75.56 84 ASP A N 1
ATOM 675 C CA . ASP A 1 84 ? -23.873 2.632 18.524 1.00 75.56 84 ASP A CA 1
ATOM 676 C C . ASP A 1 84 ? -23.228 3.347 19.726 1.00 75.56 84 ASP A C 1
ATOM 678 O O . ASP A 1 84 ? -23.658 3.160 20.865 1.00 75.56 84 ASP A O 1
ATOM 682 N N . SER A 1 85 ? -22.168 4.144 19.530 1.00 68.38 85 SER A N 1
ATOM 683 C CA . SER A 1 85 ? -21.427 4.792 20.629 1.00 68.38 85 SER A CA 1
ATOM 684 C C . SER A 1 85 ? -20.528 5.941 20.140 1.00 68.38 85 SER A C 1
ATOM 686 O O . SER A 1 85 ? -19.361 5.723 19.786 1.00 68.38 85 SER A O 1
ATOM 688 N N . PRO A 1 86 ? -20.987 7.206 20.214 1.00 63.19 86 PRO A N 1
ATOM 689 C CA . PRO A 1 86 ? -20.259 8.347 19.652 1.00 63.19 86 PRO A CA 1
ATOM 690 C C . PRO A 1 86 ? -18.882 8.576 20.300 1.00 63.19 86 PRO A C 1
ATOM 692 O O . PRO A 1 86 ? -17.965 9.067 19.646 1.00 63.19 86 PRO A O 1
ATOM 695 N N . LYS A 1 87 ? -18.690 8.171 21.566 1.00 67.06 87 LYS A N 1
ATOM 696 C CA . LYS A 1 87 ? -17.397 8.281 22.270 1.00 67.06 87 LYS A CA 1
ATOM 697 C C . LYS A 1 87 ? -16.315 7.330 21.752 1.00 67.06 87 LYS A C 1
ATOM 699 O O . LYS A 1 87 ? -15.136 7.634 21.905 1.00 67.06 87 LYS A O 1
ATOM 704 N N . GLU A 1 88 ? -16.680 6.191 21.169 1.00 65.88 88 GLU A N 1
ATOM 705 C CA . GLU A 1 88 ? -15.708 5.258 20.578 1.00 65.88 88 GLU A CA 1
ATOM 706 C C . GLU A 1 88 ? -15.483 5.525 19.088 1.00 65.88 88 GLU A C 1
ATOM 708 O O . GLU A 1 88 ? -14.383 5.300 18.571 1.00 65.88 88 GLU A O 1
ATOM 713 N N . ALA A 1 89 ? -16.492 6.076 18.407 1.00 66.75 89 ALA A N 1
ATOM 714 C CA . ALA A 1 89 ? -16.377 6.535 17.027 1.00 66.75 89 ALA A CA 1
ATOM 715 C C . ALA A 1 89 ? -15.251 7.570 16.859 1.00 66.75 89 ALA A C 1
ATOM 717 O O . ALA A 1 89 ? -14.460 7.466 15.923 1.00 66.75 89 ALA A O 1
ATOM 718 N N . THR A 1 90 ? -15.109 8.507 17.803 1.00 71.31 90 THR A N 1
ATOM 719 C CA . THR A 1 90 ? -14.084 9.567 17.755 1.00 71.31 90 THR A CA 1
ATOM 720 C C . THR A 1 90 ? -12.654 9.028 17.791 1.00 71.31 90 THR A C 1
ATOM 722 O O . THR A 1 90 ? -11.805 9.503 17.038 1.00 71.31 90 THR A O 1
ATOM 725 N N . LYS A 1 91 ? -12.374 7.991 18.592 1.00 70.12 91 LYS A N 1
ATOM 726 C CA . LYS A 1 91 ? -11.049 7.344 18.615 1.00 70.12 91 LYS A CA 1
ATOM 727 C C . LYS A 1 91 ? -10.735 6.638 17.296 1.00 70.12 91 LYS A C 1
ATOM 729 O O . LYS A 1 91 ? -9.612 6.715 16.807 1.00 70.12 91 LYS A O 1
ATOM 734 N N . SER A 1 92 ? -11.732 5.975 16.709 1.00 73.19 92 SER A N 1
ATOM 735 C CA . SER A 1 92 ? -11.599 5.314 15.404 1.00 73.19 92 SER A CA 1
ATOM 736 C C . SER A 1 92 ? -11.369 6.324 14.276 1.00 73.19 92 SER A C 1
ATOM 738 O O . SER A 1 92 ? -10.570 6.074 13.376 1.00 73.19 92 SER A O 1
ATOM 740 N N . LEU A 1 93 ? -12.045 7.473 14.345 1.00 79.81 93 LEU A N 1
ATOM 741 C CA . LEU A 1 93 ? -11.919 8.559 13.378 1.00 79.81 93 LEU A CA 1
ATOM 742 C C . LEU A 1 93 ? -10.532 9.211 13.439 1.00 79.81 93 LEU A C 1
ATOM 744 O O . LEU A 1 93 ? -9.961 9.521 12.399 1.00 79.81 93 LEU A O 1
ATOM 748 N N . PHE A 1 94 ? -9.960 9.350 14.640 1.00 82.62 94 PHE A N 1
ATOM 749 C CA . PHE A 1 94 ? -8.623 9.919 14.818 1.00 82.62 94 PHE A CA 1
ATOM 750 C C . PHE A 1 94 ? -7.521 9.081 14.146 1.00 82.62 94 PHE A C 1
ATOM 752 O O . PHE A 1 94 ? -6.621 9.622 13.511 1.00 82.62 94 PHE A O 1
ATOM 759 N N . GLY A 1 95 ? -7.604 7.750 14.225 1.00 81.00 95 GLY A N 1
ATOM 760 C CA . GLY A 1 95 ? -6.659 6.879 13.516 1.00 81.00 95 GLY A CA 1
ATOM 761 C C . GLY A 1 95 ? -6.780 6.993 11.992 1.00 81.00 95 GLY A C 1
ATOM 762 O O . GLY A 1 95 ? -5.774 7.007 11.287 1.00 81.00 95 GLY A O 1
ATOM 763 N N . PHE A 1 96 ? -8.008 7.122 11.482 1.00 83.94 96 PHE A N 1
ATOM 764 C CA . PHE A 1 96 ? -8.261 7.241 10.046 1.00 83.94 96 PHE A CA 1
ATOM 765 C C . PHE A 1 96 ? -7.830 8.601 9.481 1.00 83.94 96 PHE A C 1
ATOM 767 O O . PHE A 1 96 ? -7.171 8.646 8.445 1.00 83.94 96 PHE A O 1
ATOM 774 N N . ILE A 1 97 ? -8.126 9.705 10.179 1.00 86.81 97 ILE A N 1
ATOM 775 C CA . ILE A 1 97 ? -7.708 11.044 9.739 1.00 86.81 97 ILE A CA 1
ATOM 776 C C . ILE A 1 97 ? -6.182 11.176 9.736 1.00 86.81 97 ILE A C 1
ATOM 778 O O . ILE A 1 97 ? -5.626 11.760 8.813 1.00 86.81 97 ILE A O 1
ATOM 782 N N . LEU A 1 98 ? -5.494 10.572 10.712 1.00 88.00 98 LEU A N 1
ATOM 783 C CA . LEU A 1 98 ? -4.034 10.568 10.759 1.00 88.00 98 LEU A CA 1
ATOM 784 C C . LEU A 1 98 ? -3.428 9.824 9.559 1.00 88.00 98 LEU A C 1
ATOM 786 O O . LEU A 1 98 ? -2.455 10.297 8.977 1.00 88.00 98 LEU A O 1
ATOM 790 N N . ALA A 1 99 ? -4.030 8.701 9.152 1.00 87.56 99 ALA A N 1
ATOM 791 C CA . ALA A 1 99 ? -3.615 7.975 7.954 1.00 87.56 99 ALA A CA 1
ATOM 792 C C . ALA A 1 99 ? -3.816 8.808 6.674 1.00 87.56 99 ALA A C 1
ATOM 794 O O . ALA A 1 99 ? -2.932 8.835 5.824 1.00 87.56 99 ALA A O 1
ATOM 795 N N . ILE A 1 100 ? -4.934 9.534 6.555 1.00 89.19 100 ILE A N 1
ATOM 796 C CA . ILE A 1 100 ? -5.184 10.434 5.416 1.00 89.19 100 ILE A CA 1
ATOM 797 C C . ILE A 1 100 ? -4.152 11.562 5.376 1.00 89.19 100 ILE A C 1
ATOM 799 O O . ILE A 1 100 ? -3.575 11.819 4.323 1.00 89.19 100 ILE A O 1
ATOM 803 N N . ILE A 1 101 ? -3.891 12.215 6.512 1.00 92.69 101 ILE A N 1
ATOM 804 C CA . ILE A 1 101 ? -2.910 13.307 6.602 1.00 92.69 101 ILE A CA 1
ATOM 805 C C . ILE A 1 101 ? -1.533 12.828 6.139 1.00 92.69 101 ILE A C 1
ATOM 807 O O . ILE A 1 101 ? -0.880 13.522 5.364 1.00 92.69 101 ILE A O 1
ATOM 811 N N . LEU A 1 102 ? -1.112 11.632 6.558 1.00 92.38 102 LEU A N 1
ATOM 812 C CA . LEU A 1 102 ? 0.159 11.053 6.127 1.00 92.38 102 LEU A CA 1
ATOM 813 C C . LEU A 1 102 ? 0.233 10.895 4.600 1.00 92.38 102 LEU A C 1
ATOM 815 O O . LEU A 1 102 ? 1.236 11.274 4.002 1.00 92.38 102 LEU A O 1
ATOM 819 N N . VAL A 1 103 ? -0.827 10.376 3.973 1.00 90.56 103 VAL A N 1
ATOM 820 C CA . VAL A 1 103 ? -0.892 10.210 2.511 1.00 90.56 103 VAL A CA 1
ATOM 821 C C . VAL A 1 103 ? -0.852 11.563 1.799 1.00 90.56 103 VAL A C 1
ATOM 823 O O . VAL A 1 103 ? -0.126 11.711 0.823 1.00 90.56 103 VAL A O 1
ATOM 826 N N . VAL A 1 104 ? -1.579 12.567 2.300 1.00 91.81 104 VAL A N 1
ATOM 827 C CA . VAL A 1 104 ? -1.590 13.918 1.712 1.00 91.81 104 VAL A CA 1
ATOM 828 C C . VAL A 1 104 ? -0.210 14.568 1.795 1.00 91.81 104 VAL A C 1
ATOM 830 O O . VAL A 1 104 ? 0.260 15.126 0.810 1.00 91.81 104 VAL A O 1
ATOM 833 N N . VAL A 1 105 ? 0.466 14.476 2.943 1.00 92.19 105 VAL A N 1
ATOM 834 C CA . VAL A 1 105 ? 1.823 15.023 3.100 1.00 92.19 105 VAL A CA 1
ATOM 835 C C . VAL A 1 105 ? 2.804 14.308 2.175 1.00 92.19 105 VAL A C 1
ATOM 837 O O . VAL A 1 105 ? 3.574 14.971 1.486 1.00 92.19 105 VAL A O 1
ATOM 840 N N . ALA A 1 106 ? 2.749 12.976 2.108 1.00 90.69 106 ALA A N 1
ATOM 841 C CA . ALA A 1 106 ? 3.585 12.198 1.197 1.00 90.69 106 ALA A CA 1
ATOM 842 C C . ALA A 1 106 ? 3.352 12.585 -0.272 1.00 90.69 106 ALA A C 1
ATOM 844 O O . ALA A 1 106 ? 4.317 12.732 -1.018 1.00 90.69 106 ALA A O 1
ATOM 845 N N . TYR A 1 107 ? 2.096 12.822 -0.659 1.00 89.38 107 TYR A N 1
ATOM 846 C CA . TYR A 1 107 ? 1.737 13.266 -2.003 1.00 89.38 107 TYR A CA 1
ATOM 847 C C . TYR A 1 107 ? 2.294 14.652 -2.328 1.00 89.38 107 TYR A C 1
ATOM 849 O O . TYR A 1 107 ? 2.861 14.852 -3.398 1.00 89.38 107 TYR A O 1
ATOM 857 N N . VAL A 1 108 ? 2.177 15.610 -1.403 1.00 88.94 108 VAL A N 1
ATOM 858 C CA . VAL A 1 108 ? 2.723 16.964 -1.597 1.00 88.94 108 VAL A CA 1
ATOM 859 C C . VAL A 1 108 ? 4.243 16.920 -1.756 1.00 88.94 108 VAL A C 1
ATOM 861 O O . VAL A 1 108 ? 4.781 17.579 -2.642 1.00 88.94 108 VAL A O 1
ATOM 864 N N . VAL A 1 109 ? 4.935 16.117 -0.941 1.00 87.81 109 VAL A N 1
ATOM 865 C CA . VAL A 1 109 ? 6.392 15.945 -1.045 1.00 87.81 109 VAL A CA 1
ATOM 866 C C . VAL A 1 109 ? 6.771 15.317 -2.388 1.00 87.81 109 VAL A C 1
ATOM 868 O O . VAL A 1 109 ? 7.620 15.874 -3.082 1.00 87.81 109 VAL A O 1
ATOM 871 N N . ALA A 1 110 ? 6.105 14.231 -2.790 1.00 83.62 110 ALA A N 1
ATOM 872 C CA . ALA A 1 110 ? 6.330 13.573 -4.080 1.00 83.62 110 ALA A CA 1
ATOM 873 C C . ALA A 1 110 ? 6.092 14.526 -5.261 1.00 83.62 110 ALA A C 1
ATOM 875 O O . ALA A 1 110 ? 6.953 14.683 -6.121 1.00 83.62 110 ALA A O 1
ATOM 876 N N . SER A 1 111 ? 4.969 15.247 -5.253 1.00 81.38 111 SER A N 1
ATOM 877 C CA . SER A 1 111 ? 4.631 16.216 -6.297 1.00 81.38 111 SER A CA 1
ATOM 878 C C . SER A 1 111 ? 5.644 17.360 -6.393 1.00 81.38 111 SER A C 1
ATOM 880 O O . SER A 1 111 ? 5.943 17.801 -7.498 1.00 81.38 111 SER A O 1
ATOM 882 N N . SER A 1 112 ? 6.177 17.835 -5.263 1.00 77.06 112 SER A N 1
ATOM 883 C CA . SER A 1 112 ? 7.184 18.904 -5.254 1.00 77.06 112 SER A CA 1
ATOM 884 C C . SER A 1 112 ? 8.565 18.439 -5.728 1.00 77.06 112 SER A C 1
ATOM 886 O O . SER A 1 112 ? 9.313 19.211 -6.324 1.00 77.06 112 SER A O 1
ATOM 888 N N . ALA A 1 113 ? 8.920 17.179 -5.468 1.00 71.44 113 ALA A N 1
ATOM 889 C CA . ALA A 1 113 ? 10.173 16.600 -5.936 1.00 71.44 113 ALA A CA 1
ATOM 890 C C . ALA A 1 113 ? 10.164 16.455 -7.464 1.00 71.44 113 ALA A C 1
ATOM 892 O O . ALA A 1 113 ? 11.145 16.812 -8.120 1.00 71.44 113 ALA A O 1
ATOM 893 N N . ASP A 1 114 ? 9.033 16.019 -8.021 1.00 69.56 114 ASP A N 1
ATOM 894 C CA . ASP A 1 114 ? 8.877 15.833 -9.461 1.00 69.56 114 ASP A CA 1
ATOM 895 C C . ASP A 1 114 ? 8.868 17.172 -10.219 1.00 69.56 114 ASP A C 1
ATOM 897 O O . ASP A 1 114 ? 9.583 17.325 -11.209 1.00 69.56 114 ASP A O 1
ATOM 901 N N . SER A 1 115 ? 8.185 18.202 -9.698 1.00 65.56 115 SER A N 1
ATOM 902 C CA . SER A 1 115 ? 8.174 19.539 -10.318 1.00 65.56 115 SER A CA 1
ATOM 903 C C . SER A 1 115 ? 9.567 20.173 -10.406 1.00 65.56 115 SER A C 1
ATOM 905 O O . SER A 1 115 ? 9.920 20.740 -11.438 1.00 65.56 115 SER A O 1
ATOM 907 N N . ASN A 1 116 ? 10.396 20.022 -9.367 1.00 64.25 116 ASN A N 1
ATOM 908 C CA . ASN A 1 116 ? 11.783 20.505 -9.384 1.00 64.25 116 ASN A CA 1
ATOM 909 C C . ASN A 1 116 ? 12.642 19.756 -10.418 1.00 64.25 116 ASN A C 1
ATOM 911 O O . ASN A 1 116 ? 13.558 20.330 -11.010 1.00 64.25 116 ASN A O 1
ATOM 915 N N . SER A 1 117 ? 12.355 18.470 -10.639 1.00 62.06 117 SER A N 1
ATOM 916 C CA . SER A 1 117 ? 13.055 17.659 -11.637 1.00 62.06 117 SER A CA 1
ATOM 917 C C . SER A 1 117 ? 12.658 18.051 -13.065 1.00 62.06 117 SER A C 1
ATOM 919 O O . SER A 1 117 ? 13.523 18.171 -13.934 1.00 62.06 117 SER A O 1
ATOM 921 N N . LEU A 1 118 ? 11.378 18.366 -13.287 1.00 63.75 118 LEU A N 1
ATOM 922 C CA . LEU A 1 118 ? 10.863 18.824 -14.573 1.00 63.75 118 LEU A CA 1
ATOM 923 C C . LEU A 1 118 ? 11.430 20.199 -14.956 1.00 63.75 118 LEU A C 1
ATOM 925 O O . LEU A 1 118 ? 11.841 20.399 -16.098 1.00 63.75 118 LEU A O 1
ATOM 929 N N . GLU A 1 119 ? 11.539 21.126 -14.002 1.00 63.31 119 GLU A N 1
ATOM 930 C CA . GLU A 1 119 ? 12.200 22.422 -14.216 1.00 63.31 119 GLU A CA 1
ATOM 931 C C . GLU A 1 119 ? 13.695 22.264 -14.551 1.00 63.31 119 GLU A C 1
ATOM 933 O O . GLU A 1 119 ? 14.218 22.965 -15.419 1.00 63.31 119 GLU A O 1
ATOM 938 N N . ALA A 1 120 ? 14.397 21.315 -13.923 1.00 60.59 120 ALA A N 1
ATOM 939 C CA . ALA A 1 120 ? 15.800 21.019 -14.235 1.00 60.59 120 ALA A CA 1
ATOM 940 C C . ALA A 1 120 ? 15.985 20.402 -15.636 1.00 60.59 120 ALA A C 1
ATOM 942 O O . ALA A 1 120 ? 16.996 20.663 -16.299 1.00 60.59 120 ALA A O 1
ATOM 943 N N . ILE A 1 121 ? 15.002 19.625 -16.098 1.00 61.66 121 ILE A N 1
ATOM 944 C CA . ILE A 1 121 ? 14.943 19.069 -17.455 1.00 61.66 121 ILE A CA 1
ATOM 945 C C . ILE A 1 121 ? 14.676 20.175 -18.487 1.00 61.66 121 ILE A C 1
ATOM 947 O O . ILE A 1 121 ? 15.383 20.261 -19.492 1.00 61.66 121 ILE A O 1
ATOM 951 N N . GLN A 1 122 ? 13.711 21.066 -18.233 1.00 62.19 122 GLN A N 1
ATOM 952 C CA . GLN A 1 122 ? 13.396 22.189 -19.131 1.00 62.19 122 GLN A CA 1
ATOM 953 C C . GLN A 1 122 ? 14.546 23.201 -19.238 1.00 62.19 122 GLN A C 1
ATOM 955 O O . GLN A 1 122 ? 14.783 23.755 -20.310 1.00 62.19 122 GLN A O 1
ATOM 960 N N . ASN A 1 123 ? 15.307 23.390 -18.157 1.00 63.09 123 ASN A N 1
ATOM 961 C CA . ASN A 1 123 ? 16.504 24.233 -18.132 1.00 63.09 123 ASN A CA 1
ATOM 962 C C . ASN A 1 123 ? 17.768 23.533 -18.682 1.00 63.09 123 ASN A C 1
ATOM 964 O O . ASN A 1 123 ? 18.866 24.079 -18.572 1.00 63.09 123 ASN A O 1
ATOM 968 N N . GLY A 1 124 ? 17.649 22.325 -19.250 1.00 59.44 124 GLY A N 1
ATOM 969 C CA . GLY A 1 124 ? 18.750 21.604 -19.904 1.00 59.44 124 GLY A CA 1
ATOM 970 C C . GLY A 1 124 ? 19.866 21.137 -18.963 1.00 59.44 124 GLY A C 1
ATOM 971 O O . GLY A 1 124 ? 20.965 20.829 -19.418 1.00 59.44 124 GLY A O 1
ATOM 972 N N . THR A 1 125 ? 19.610 21.103 -17.652 1.00 58.31 125 THR A N 1
ATOM 973 C CA . THR A 1 125 ? 20.596 20.695 -16.635 1.00 58.31 125 THR A CA 1
ATOM 974 C C . THR A 1 125 ? 20.596 19.175 -16.422 1.00 58.31 125 THR A C 1
ATOM 976 O O . THR A 1 125 ? 21.601 18.608 -16.000 1.00 58.31 125 THR A O 1
ATOM 979 N N . VAL A 1 126 ? 19.488 18.503 -16.750 1.00 56.78 126 VAL A N 1
ATOM 980 C CA . VAL A 1 126 ? 19.314 17.043 -16.678 1.00 56.78 126 VAL A CA 1
ATOM 981 C C . VAL A 1 126 ? 18.633 16.563 -17.965 1.00 56.78 126 VAL A C 1
ATOM 983 O O . VAL A 1 126 ? 17.757 17.247 -18.489 1.00 56.78 126 VAL A O 1
ATOM 986 N N . ALA A 1 127 ? 19.036 15.409 -18.503 1.00 57.16 127 ALA A N 1
ATOM 987 C CA . ALA A 1 127 ? 18.418 14.859 -19.711 1.00 57.16 127 ALA A CA 1
ATOM 988 C C . ALA A 1 127 ? 16.943 14.461 -19.451 1.00 57.16 127 ALA A C 1
ATOM 990 O O . ALA A 1 127 ? 16.677 13.812 -18.437 1.00 57.16 127 ALA A O 1
ATOM 991 N N . PRO A 1 128 ? 15.986 14.812 -20.338 1.00 56.22 128 PRO A N 1
ATOM 992 C CA . PRO A 1 128 ? 14.593 14.386 -20.209 1.00 56.22 128 PRO A CA 1
ATOM 993 C C . PRO A 1 128 ? 14.478 12.863 -20.302 1.00 56.22 128 PRO A C 1
ATOM 995 O O . PRO A 1 128 ? 15.088 12.249 -21.174 1.00 56.22 128 PRO A O 1
ATOM 998 N N . ILE A 1 129 ? 13.648 12.257 -19.452 1.00 59.06 129 ILE A N 1
ATOM 999 C CA . ILE A 1 129 ? 13.245 10.856 -19.613 1.00 59.06 129 ILE A CA 1
ATOM 1000 C C . ILE A 1 129 ? 12.217 10.817 -20.749 1.00 59.06 129 ILE A C 1
ATOM 1002 O O . ILE A 1 129 ? 11.121 11.368 -20.629 1.00 59.06 129 ILE A O 1
ATOM 1006 N N . LEU A 1 130 ? 12.591 10.213 -21.876 1.00 53.94 130 LEU A N 1
ATOM 1007 C CA . LEU A 1 130 ? 11.704 10.005 -23.018 1.00 53.94 130 LEU A CA 1
ATOM 1008 C C . LEU A 1 130 ? 11.283 8.539 -23.063 1.00 53.94 130 LEU A C 1
ATOM 1010 O O . LEU A 1 130 ? 12.136 7.662 -22.980 1.00 53.94 130 LEU A O 1
ATOM 1014 N N . ILE A 1 131 ? 9.999 8.264 -23.279 1.00 51.81 131 ILE A N 1
ATOM 1015 C CA . ILE A 1 131 ? 9.518 6.940 -23.689 1.00 51.81 131 ILE A CA 1
ATOM 1016 C C . ILE A 1 131 ? 8.949 7.108 -25.095 1.00 51.81 131 ILE A C 1
ATOM 1018 O O . ILE A 1 131 ? 8.090 7.955 -25.329 1.00 51.81 131 ILE A O 1
ATOM 1022 N N . ASN A 1 132 ? 9.448 6.323 -26.054 1.00 47.50 132 ASN A N 1
ATOM 1023 C CA . ASN A 1 132 ? 9.005 6.370 -27.452 1.00 47.50 132 ASN A CA 1
ATOM 1024 C C . 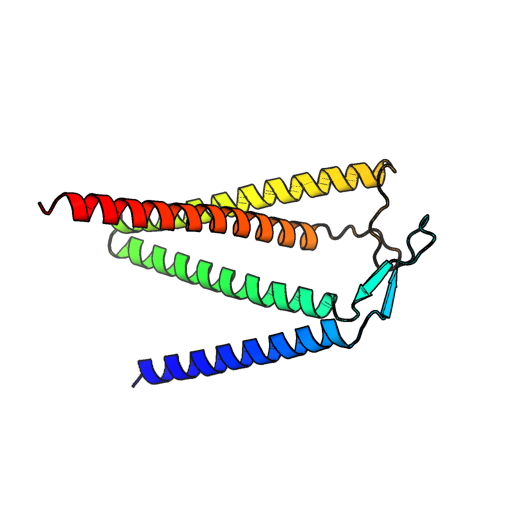ASN A 1 132 ? 9.086 7.778 -28.093 1.00 47.50 132 ASN A C 1
ATOM 1026 O O . ASN A 1 132 ? 8.175 8.209 -28.796 1.00 47.50 132 ASN A O 1
ATOM 1030 N N . ASN A 1 133 ? 10.181 8.505 -27.836 1.00 46.81 133 ASN A N 1
ATOM 1031 C CA . ASN A 1 133 ? 10.465 9.827 -28.417 1.00 46.81 133 ASN A CA 1
ATOM 1032 C C . ASN A 1 133 ? 9.479 10.949 -28.017 1.00 46.81 133 ASN A C 1
ATOM 1034 O O . ASN A 1 133 ? 9.459 12.012 -28.642 1.00 46.81 133 ASN A O 1
ATOM 1038 N N . VAL A 1 134 ? 8.689 10.721 -26.965 1.00 52.88 134 VAL A N 1
ATOM 1039 C CA . VAL A 1 134 ? 7.812 11.701 -26.316 1.00 52.88 134 VAL A CA 1
ATOM 1040 C C . VAL A 1 134 ? 8.379 11.974 -24.925 1.00 52.88 134 VAL A C 1
ATOM 1042 O O . VAL A 1 134 ? 8.787 11.042 -24.230 1.00 52.88 134 VAL A O 1
ATOM 1045 N N . VAL A 1 135 ? 8.449 13.248 -24.528 1.00 54.94 135 VAL A N 1
ATOM 1046 C CA . VAL A 1 135 ? 8.775 13.612 -23.141 1.00 54.94 135 VAL A CA 1
ATOM 1047 C C . VAL A 1 135 ? 7.713 12.981 -22.257 1.00 54.94 135 VAL A C 1
ATOM 1049 O O . VAL A 1 135 ? 6.525 13.181 -22.502 1.00 54.94 135 VAL A O 1
ATOM 1052 N N . CYS A 1 136 ? 8.121 12.195 -21.263 1.00 52.22 136 CYS A N 1
ATOM 1053 C CA . CYS A 1 136 ? 7.185 11.661 -20.286 1.00 52.22 136 CYS A CA 1
ATOM 1054 C C . CYS A 1 136 ? 6.614 12.818 -19.458 1.00 52.22 136 CYS A C 1
ATOM 1056 O O . CYS A 1 136 ? 7.144 13.164 -18.412 1.00 52.22 136 CYS A O 1
ATOM 1058 N N . GLU A 1 137 ? 5.536 13.426 -19.950 1.00 51.22 137 GLU A N 1
ATOM 1059 C CA . GLU A 1 137 ? 4.703 14.380 -19.211 1.00 51.22 137 GLU A CA 1
ATOM 1060 C C . GLU A 1 137 ? 3.729 13.663 -18.261 1.00 51.22 137 GLU A C 1
ATOM 1062 O O . GLU A 1 137 ? 2.990 14.317 -17.529 1.00 51.22 137 GLU A O 1
ATOM 1067 N N . ASP A 1 138 ? 3.697 12.320 -18.266 1.00 55.19 138 ASP A N 1
ATOM 1068 C CA . ASP A 1 138 ? 2.800 11.522 -17.421 1.00 55.19 138 ASP A CA 1
ATOM 1069 C C . ASP A 1 138 ? 3.322 11.409 -15.976 1.00 55.19 138 ASP A C 1
ATOM 1071 O O . ASP A 1 138 ? 3.632 10.345 -15.435 1.00 55.19 138 ASP A O 1
ATOM 1075 N N . THR A 1 139 ? 3.407 12.578 -15.351 1.00 60.81 139 THR A N 1
ATOM 1076 C CA . THR A 1 139 ? 3.739 12.854 -13.953 1.00 60.81 139 THR A CA 1
ATOM 1077 C C . THR A 1 139 ? 2.843 12.072 -12.974 1.00 60.81 139 THR A C 1
ATOM 1079 O O . THR A 1 139 ? 3.258 11.728 -11.868 1.00 60.81 139 THR A O 1
ATOM 1082 N N . GLY A 1 140 ? 1.615 11.709 -13.367 1.00 63.47 140 GLY A N 1
ATOM 1083 C CA . GLY A 1 140 ? 0.633 11.092 -12.466 1.00 63.47 140 GLY A CA 1
ATOM 1084 C C . GLY A 1 140 ? 1.035 9.709 -11.937 1.00 63.47 140 GLY A C 1
ATOM 1085 O O . GLY A 1 140 ? 0.858 9.420 -10.751 1.00 63.47 140 GLY A O 1
ATOM 1086 N N . SER A 1 141 ? 1.602 8.858 -12.796 1.00 66.44 141 SER A N 1
ATOM 1087 C CA . SER A 1 141 ? 2.039 7.498 -12.432 1.00 66.44 141 SER A CA 1
ATOM 1088 C C . SER A 1 141 ? 3.291 7.514 -11.541 1.00 66.44 141 SER A C 1
ATOM 1090 O O . SER A 1 141 ? 3.395 6.742 -10.581 1.00 66.44 141 SER A O 1
ATOM 1092 N N . MET A 1 142 ? 4.216 8.441 -11.811 1.00 70.12 142 MET A N 1
ATOM 1093 C CA . MET A 1 142 ? 5.448 8.606 -11.032 1.00 70.12 142 MET A CA 1
ATOM 1094 C C . MET A 1 142 ? 5.163 9.194 -9.647 1.00 70.12 142 MET A C 1
ATOM 1096 O O . MET A 1 142 ? 5.584 8.609 -8.648 1.00 70.12 142 MET A O 1
ATOM 1100 N N . ILE A 1 143 ? 4.333 10.241 -9.553 1.00 78.62 143 ILE A N 1
ATOM 1101 C CA . ILE A 1 143 ? 3.927 10.810 -8.256 1.00 78.62 143 ILE A CA 1
ATOM 1102 C C . ILE A 1 143 ? 3.220 9.763 -7.389 1.00 78.62 143 ILE A C 1
ATOM 1104 O O . ILE A 1 143 ? 3.451 9.712 -6.178 1.00 78.62 143 ILE A O 1
ATOM 1108 N N . LEU A 1 144 ? 2.360 8.920 -7.972 1.00 82.25 144 LEU A N 1
ATOM 1109 C CA . LEU A 1 144 ? 1.670 7.870 -7.219 1.00 82.25 144 LEU A CA 1
ATOM 1110 C C . LEU A 1 144 ? 2.666 6.876 -6.605 1.00 82.25 144 LEU A C 1
ATOM 1112 O O . LEU A 1 144 ? 2.547 6.545 -5.423 1.00 82.25 144 LEU A O 1
ATOM 1116 N N . THR A 1 145 ? 3.648 6.424 -7.385 1.00 82.56 145 THR A N 1
ATOM 1117 C CA . THR A 1 145 ? 4.677 5.484 -6.919 1.00 82.56 145 THR A CA 1
ATOM 1118 C C . THR A 1 145 ? 5.518 6.085 -5.796 1.00 82.56 145 THR A C 1
ATOM 1120 O O . THR A 1 145 ? 5.681 5.450 -4.750 1.00 82.56 145 THR A O 1
ATOM 1123 N N . ASP A 1 146 ? 5.961 7.332 -5.951 1.00 85.25 146 ASP A N 1
ATOM 1124 C CA . ASP A 1 146 ? 6.760 8.034 -4.941 1.00 85.25 146 ASP A CA 1
ATOM 1125 C C . ASP A 1 146 ? 5.964 8.294 -3.656 1.00 85.25 146 ASP A C 1
ATOM 1127 O O . ASP A 1 146 ? 6.459 8.080 -2.545 1.00 85.25 146 ASP A O 1
ATOM 1131 N N . THR A 1 147 ? 4.684 8.655 -3.790 1.00 88.88 147 THR A N 1
ATOM 1132 C CA . THR A 1 147 ? 3.771 8.813 -2.650 1.00 88.88 147 THR A CA 1
ATOM 1133 C C . THR A 1 147 ? 3.656 7.510 -1.857 1.00 88.88 147 THR A C 1
ATOM 1135 O O . THR A 1 147 ? 3.746 7.518 -0.626 1.00 88.88 147 THR A O 1
ATOM 1138 N N . LEU A 1 148 ? 3.477 6.375 -2.542 1.00 87.94 148 LEU A N 1
ATOM 1139 C CA . LEU A 1 148 ? 3.355 5.061 -1.902 1.00 87.94 148 LEU A CA 1
ATOM 1140 C C . LEU A 1 148 ? 4.651 4.644 -1.195 1.00 87.94 148 LEU A C 1
ATOM 1142 O O . LEU A 1 148 ? 4.594 4.153 -0.065 1.00 87.94 148 LEU A O 1
ATOM 1146 N N . LEU A 1 149 ? 5.807 4.889 -1.817 1.00 88.88 149 LEU A N 1
ATOM 1147 C CA . LEU A 1 149 ? 7.125 4.636 -1.229 1.00 88.88 149 LEU A CA 1
ATOM 1148 C C . LEU A 1 149 ? 7.334 5.436 0.061 1.00 88.88 149 LEU A C 1
ATOM 1150 O O . LEU A 1 149 ? 7.713 4.864 1.087 1.00 88.88 149 LEU A O 1
ATOM 1154 N N . TYR A 1 150 ? 7.026 6.734 0.054 1.00 89.94 150 TYR A N 1
ATOM 1155 C CA . TYR A 1 150 ? 7.142 7.572 1.250 1.00 89.94 150 TYR A CA 1
ATOM 1156 C C . TYR A 1 150 ? 6.212 7.124 2.375 1.00 89.94 150 TYR A C 1
ATOM 1158 O O . TYR A 1 150 ? 6.656 6.998 3.521 1.00 89.94 150 TYR A O 1
ATOM 1166 N N . VAL A 1 151 ? 4.947 6.821 2.069 1.00 91.94 151 VAL A N 1
ATOM 1167 C CA . VAL A 1 151 ? 4.002 6.295 3.067 1.00 91.94 151 VAL A CA 1
ATOM 1168 C C . VAL A 1 151 ? 4.522 4.983 3.655 1.00 91.94 151 VAL A C 1
ATOM 1170 O O . VAL A 1 151 ? 4.526 4.822 4.877 1.00 91.94 151 VAL A O 1
ATOM 1173 N N . GLN A 1 152 ? 5.012 4.061 2.821 1.00 90.69 152 GLN A N 1
ATOM 1174 C CA . GLN A 1 152 ? 5.539 2.777 3.282 1.00 90.69 152 GLN A CA 1
ATOM 1175 C C . GLN A 1 152 ? 6.760 2.946 4.190 1.00 90.69 152 GLN A C 1
ATOM 1177 O O . GLN A 1 152 ? 6.805 2.329 5.255 1.00 90.69 152 GLN A O 1
ATOM 1182 N N . TYR A 1 153 ? 7.735 3.778 3.817 1.00 91.75 153 TYR A N 1
ATOM 1183 C CA . TYR A 1 153 ? 8.927 3.982 4.639 1.00 91.75 153 TYR A CA 1
ATOM 1184 C C . TYR A 1 153 ? 8.608 4.641 5.980 1.00 91.75 153 TYR A C 1
ATOM 1186 O O . TYR A 1 153 ? 9.107 4.189 7.014 1.00 91.75 153 TYR A O 1
ATOM 1194 N N . VAL A 1 154 ? 7.736 5.652 5.997 1.00 92.25 154 VAL A N 1
ATOM 1195 C CA . VAL A 1 154 ? 7.319 6.294 7.252 1.00 92.25 154 VAL A CA 1
ATOM 1196 C C . VAL A 1 154 ? 6.583 5.297 8.150 1.00 92.25 154 VAL A C 1
ATOM 1198 O O . VAL A 1 154 ? 6.900 5.189 9.337 1.00 92.25 154 VAL A O 1
ATOM 1201 N N . LEU A 1 155 ? 5.649 4.514 7.598 1.00 91.50 155 LEU A N 1
ATOM 1202 C CA . LEU A 1 155 ? 4.934 3.492 8.366 1.00 91.50 155 LEU A CA 1
ATOM 1203 C C . LEU A 1 155 ? 5.859 2.382 8.870 1.00 91.50 155 LEU A C 1
ATOM 1205 O O . LEU A 1 155 ? 5.683 1.920 9.996 1.00 91.50 155 LEU A O 1
ATOM 1209 N N . LEU A 1 156 ? 6.862 1.980 8.087 1.00 93.69 156 LEU A N 1
ATOM 1210 C CA . LEU A 1 156 ? 7.856 0.994 8.504 1.00 93.69 156 LEU A CA 1
ATOM 1211 C C . LEU A 1 156 ? 8.655 1.502 9.706 1.00 93.69 156 LEU A C 1
ATOM 1213 O O . LEU A 1 156 ? 8.773 0.788 10.701 1.00 93.69 156 LEU A O 1
ATOM 1217 N N . ILE A 1 157 ? 9.145 2.743 9.657 1.00 94.19 157 ILE A N 1
ATOM 1218 C CA . ILE A 1 157 ? 9.897 3.352 10.764 1.00 94.19 157 ILE A CA 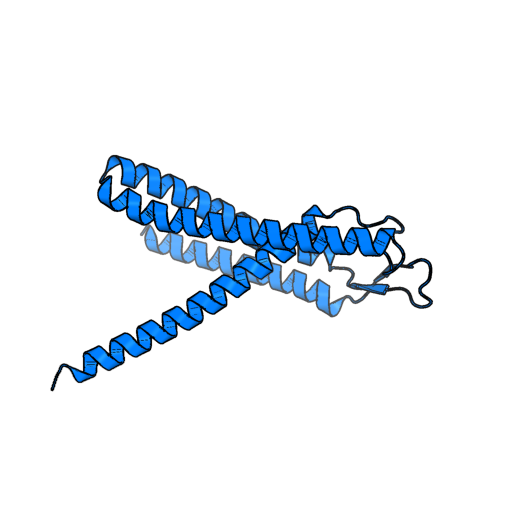1
ATOM 1219 C C . ILE A 1 157 ? 9.025 3.436 12.021 1.00 94.19 157 ILE A C 1
ATOM 1221 O O . ILE A 1 157 ? 9.442 2.994 13.093 1.00 94.19 157 ILE A O 1
ATOM 1225 N N . ILE A 1 158 ? 7.793 3.942 11.894 1.00 91.81 158 ILE A N 1
ATOM 1226 C CA . ILE A 1 158 ? 6.845 4.029 13.014 1.00 91.81 158 ILE A CA 1
ATOM 1227 C C . ILE A 1 158 ? 6.560 2.638 13.586 1.00 91.81 158 ILE A C 1
ATOM 1229 O O . ILE A 1 158 ? 6.535 2.471 14.805 1.00 91.81 158 ILE A O 1
ATOM 1233 N N . SER A 1 159 ? 6.386 1.629 12.731 1.00 90.44 159 SER A N 1
ATOM 1234 C CA . SER A 1 159 ? 6.122 0.261 13.169 1.00 90.44 159 SER A CA 1
ATOM 1235 C C . SER A 1 159 ? 7.302 -0.331 13.936 1.00 90.44 159 SER A C 1
ATOM 1237 O O . SER A 1 159 ? 7.094 -0.916 14.997 1.00 90.44 159 SER A O 1
ATOM 1239 N N . VAL A 1 160 ? 8.530 -0.175 13.437 1.00 94.75 160 VAL A N 1
ATOM 1240 C CA . VAL A 1 160 ? 9.741 -0.664 14.117 1.00 94.75 160 VAL A CA 1
ATOM 1241 C C . VAL A 1 160 ? 9.888 0.000 15.487 1.00 94.75 160 VAL A C 1
ATOM 1243 O O . VAL A 1 160 ? 10.111 -0.684 16.489 1.00 94.75 160 VAL A O 1
ATOM 1246 N N . LEU A 1 161 ? 9.694 1.321 15.558 1.00 92.56 161 LEU A N 1
ATOM 1247 C CA . LEU A 1 161 ? 9.739 2.066 16.817 1.00 92.56 161 LEU A CA 1
ATOM 1248 C C . LEU A 1 161 ? 8.645 1.611 17.791 1.00 92.56 161 LEU A C 1
ATOM 1250 O O . LEU A 1 161 ? 8.925 1.399 18.971 1.00 92.56 161 LEU A O 1
ATOM 1254 N N . ALA A 1 162 ? 7.416 1.409 17.316 1.00 89.50 162 ALA A N 1
ATOM 1255 C CA . ALA A 1 162 ? 6.307 0.941 18.143 1.00 89.50 162 ALA A CA 1
ATOM 1256 C C . ALA A 1 162 ? 6.578 -0.453 18.732 1.00 89.50 162 ALA A C 1
ATOM 1258 O O . ALA A 1 162 ? 6.338 -0.675 19.923 1.00 89.50 162 ALA A O 1
ATOM 1259 N N . THR A 1 163 ? 7.136 -1.376 17.942 1.00 92.19 163 THR A N 1
ATOM 1260 C CA . THR A 1 163 ? 7.553 -2.700 18.427 1.00 92.19 163 THR A CA 1
ATOM 1261 C C . THR A 1 163 ? 8.624 -2.581 19.508 1.00 92.19 163 THR A C 1
ATOM 1263 O O . THR A 1 163 ? 8.536 -3.247 20.541 1.00 92.19 163 THR A O 1
ATOM 1266 N N . PHE A 1 164 ? 9.601 -1.692 19.323 1.00 90.81 164 PHE A N 1
ATOM 1267 C CA . PHE A 1 164 ? 10.658 -1.471 20.309 1.00 90.81 164 PHE A CA 1
ATOM 1268 C C . PHE A 1 164 ? 10.118 -0.895 21.627 1.00 90.81 164 PHE A C 1
ATOM 1270 O O . PHE A 1 164 ? 10.453 -1.377 22.710 1.00 90.81 164 PHE A O 1
ATOM 1277 N N . VAL A 1 165 ? 9.214 0.087 21.556 1.00 91.31 165 VAL A N 1
ATOM 1278 C CA . VAL A 1 165 ? 8.532 0.646 22.737 1.00 91.31 165 VAL A CA 1
ATOM 1279 C C . VAL A 1 165 ? 7.693 -0.419 23.447 1.00 91.31 165 VAL A C 1
ATOM 1281 O O . VAL A 1 165 ? 7.710 -0.492 24.677 1.00 91.31 165 VAL A O 1
ATOM 1284 N N . SER A 1 166 ? 6.997 -1.275 22.694 1.00 90.25 166 SER A N 1
ATOM 1285 C CA . SER A 1 166 ? 6.213 -2.384 23.249 1.00 90.25 166 SER A CA 1
ATOM 1286 C C . SER A 1 166 ? 7.093 -3.368 24.030 1.00 90.25 166 SER A C 1
ATOM 1288 O O . SER A 1 166 ? 6.772 -3.708 25.171 1.00 90.25 166 SER A O 1
ATOM 1290 N N . LEU A 1 167 ? 8.257 -3.735 23.479 1.00 89.00 167 LEU A N 1
ATOM 1291 C CA . LEU A 1 167 ? 9.258 -4.571 24.154 1.00 89.00 167 LEU A CA 1
ATOM 1292 C C . LEU A 1 167 ? 9.771 -3.925 25.454 1.00 89.00 167 LEU A C 1
ATOM 1294 O O . LEU A 1 167 ? 9.808 -4.580 26.497 1.00 89.00 167 LEU A O 1
ATOM 1298 N N . LEU A 1 168 ? 10.104 -2.629 25.435 1.00 84.44 168 LEU A N 1
ATOM 1299 C CA . LEU A 1 168 ? 10.547 -1.897 26.632 1.00 84.44 168 LEU A CA 1
ATOM 1300 C C . LEU A 1 168 ? 9.465 -1.818 27.722 1.00 84.44 168 LEU A C 1
ATOM 1302 O O . LEU A 1 168 ? 9.775 -1.890 28.915 1.00 84.44 168 LEU A O 1
ATOM 1306 N N . GLY A 1 169 ? 8.198 -1.677 27.327 1.00 81.81 169 GLY A N 1
ATOM 1307 C CA . GLY A 1 169 ? 7.060 -1.672 28.248 1.00 81.81 169 GLY A CA 1
ATOM 1308 C C . GLY A 1 169 ? 6.916 -2.994 29.005 1.00 81.81 169 GLY A C 1
ATOM 1309 O O . GLY A 1 169 ? 6.737 -2.986 30.225 1.00 81.81 169 GLY A O 1
ATOM 1310 N N . ILE A 1 170 ? 7.076 -4.123 28.307 1.00 79.38 170 ILE A N 1
ATOM 1311 C CA . ILE A 1 170 ? 7.032 -5.466 28.907 1.00 79.38 170 ILE A CA 1
ATOM 1312 C C . ILE A 1 170 ? 8.178 -5.649 29.914 1.00 79.38 170 ILE A C 1
ATOM 1314 O O . ILE A 1 170 ? 7.945 -6.118 31.028 1.00 79.38 170 ILE A O 1
ATOM 1318 N N . LEU A 1 171 ? 9.396 -5.204 29.584 1.00 68.81 171 LEU A N 1
ATOM 1319 C CA . LEU A 1 171 ? 10.559 -5.307 30.479 1.00 68.81 171 LEU A CA 1
ATOM 1320 C C . LEU A 1 171 ? 10.385 -4.503 31.778 1.00 68.81 171 LEU A C 1
ATOM 1322 O O . LEU A 1 171 ? 10.750 -4.973 32.856 1.00 68.81 171 LEU A O 1
ATOM 1326 N N . LYS A 1 172 ? 9.773 -3.313 31.705 1.00 70.81 172 LYS A N 1
ATOM 1327 C CA . LYS A 1 172 ? 9.429 -2.531 32.906 1.00 70.81 172 LYS A CA 1
ATOM 1328 C C . LYS A 1 172 ? 8.328 -3.190 33.742 1.00 70.81 172 LYS A C 1
ATOM 1330 O O . LYS A 1 172 ? 8.363 -3.074 34.965 1.00 70.81 172 LYS A O 1
ATOM 1335 N N . GLY A 1 173 ? 7.376 -3.877 33.108 1.00 60.47 173 GLY A N 1
ATOM 1336 C CA . GLY A 1 173 ? 6.321 -4.631 33.790 1.00 60.47 173 GLY A CA 1
ATOM 1337 C C . GLY A 1 173 ? 6.855 -5.827 34.585 1.00 60.47 173 GLY A C 1
ATOM 1338 O O . GLY A 1 173 ? 6.456 -6.019 35.730 1.00 60.47 173 GLY A O 1
ATOM 1339 N N . VAL A 1 174 ? 7.818 -6.572 34.029 1.00 58.03 174 VAL A N 1
ATOM 1340 C CA . VAL A 1 174 ? 8.473 -7.712 34.705 1.00 58.03 174 VAL A CA 1
ATOM 1341 C C . VAL A 1 174 ? 9.250 -7.272 35.952 1.00 58.03 174 VAL A C 1
ATOM 1343 O O . VAL A 1 174 ? 9.261 -7.978 36.956 1.00 58.03 174 VAL A O 1
ATOM 1346 N N . ASN A 1 175 ? 9.845 -6.076 35.936 1.00 57.16 175 ASN A N 1
ATOM 1347 C CA . ASN A 1 175 ? 10.650 -5.580 37.057 1.00 57.16 175 ASN A CA 1
ATOM 1348 C C . ASN A 1 175 ? 9.821 -5.074 38.258 1.00 57.16 175 ASN A C 1
ATOM 1350 O O . ASN A 1 175 ? 10.393 -4.756 39.295 1.00 57.16 175 ASN A O 1
ATOM 1354 N N . LYS A 1 176 ? 8.486 -4.987 38.132 1.00 54.50 176 LYS A N 1
ATOM 1355 C CA . LYS A 1 176 ? 7.570 -4.611 39.226 1.00 54.50 176 LYS A CA 1
ATOM 1356 C C . LYS A 1 176 ? 6.986 -5.802 40.000 1.00 54.50 176 LYS A C 1
ATOM 1358 O O . LYS A 1 176 ? 6.228 -5.581 40.935 1.00 54.50 176 LYS A O 1
ATOM 1363 N N . VAL A 1 177 ? 7.312 -7.041 39.621 1.00 54.25 177 VAL A N 1
ATOM 1364 C CA . VAL A 1 177 ? 6.814 -8.273 40.273 1.00 54.25 177 VAL A CA 1
ATOM 1365 C C . VAL A 1 177 ? 7.852 -8.849 41.260 1.00 54.25 177 VAL A C 1
ATOM 1367 O O . VAL A 1 177 ? 7.904 -10.053 41.489 1.00 54.25 177 VAL A O 1
ATOM 1370 N N . LYS A 1 178 ? 8.707 -8.004 41.846 1.00 41.31 178 LYS A N 1
ATOM 1371 C CA . LYS A 1 178 ? 9.621 -8.374 42.937 1.00 41.31 178 LYS A CA 1
ATOM 1372 C C . LYS A 1 178 ? 9.349 -7.537 44.173 1.00 41.31 178 LYS A C 1
ATOM 1374 O O . LYS A 1 178 ? 9.126 -6.319 43.997 1.00 41.31 178 LYS A O 1
#

Solvent-accessible surface area (backbone atoms only — not comparable to full-atom values): 9911 Å² total; per-residue (Å²): 117,71,67,64,50,53,56,50,52,51,51,54,52,52,51,50,53,50,53,52,50,51,51,48,50,45,48,34,72,71,72,42,65,76,42,76,32,73,50,94,96,50,100,62,60,50,68,44,46,63,35,50,65,62,46,52,54,51,52,49,51,68,51,52,55,55,51,53,52,49,51,53,52,51,54,55,52,43,56,52,27,55,75,77,39,59,80,58,26,54,61,58,47,52,58,52,53,52,53,50,50,48,50,53,52,25,37,53,52,28,50,53,54,50,52,57,49,50,54,35,30,76,69,68,77,41,86,72,66,52,61,89,85,37,74,66,76,68,53,68,66,55,33,51,52,45,18,51,51,48,42,49,51,54,50,49,53,52,49,55,51,50,52,51,52,52,54,54,50,52,58,58,56,62,70,67,77,116